Protein AF-A0A915TZI1-F1 (afdb_monomer)

InterPro domains:
  IPR015421 Pyridoxal phosphate-dependent transferase, major domain [G3DSA:3.40.640.10] (33-196)
  IPR015424 Pyridoxal phosphate-dependent transferase [SSF53383] (2-191)
  IPR039429 Serine hydroxymethyltransferase-like domain [PF00464] (4-191)
  IPR049943 Serine hydroxymethyltransferase-like [PTHR11680] (3-191)

Secondary structure (DSSP, 8-state):
---HHHH-HHHHHHHHHHHHHHHHS----TT--PPPHHHHHHHTSGGGG----EETTEESSS--HHHHHHHHHHHHHHHHHHT-SEEE---SSHHHHHHHHHHHH--TT-EEEEE-GGGT--GGGT-TTSHHHHHSEEEEE-B-TTT-SB-HHHHHHHHHHH--SEEEEE-SS--S---HHHHHHHHHHH-TT---EEEE--TT-TT-S-------S--PPPP--PPPS---EEE---SSS---EEE------PPPPP---

Nearest PDB structures (foldseek):
  1kkj-assembly1_A  TM=9.651E-01  e=9.480E-24  Geobacillus stearothermophilus
  2vmw-assembly1_A  TM=9.654E-01  e=1.567E-23  Geobacillus stearothermophilus
  2vgs-assembly1_A  TM=9.654E-01  e=1.668E-23  Geobacillus stearothermophilus
  2vi9-assembly1_A  TM=9.659E-01  e=1.892E-23  Geobacillus stearothermophilus
  2vmu-assembly1_A-2  TM=9.657E-01  e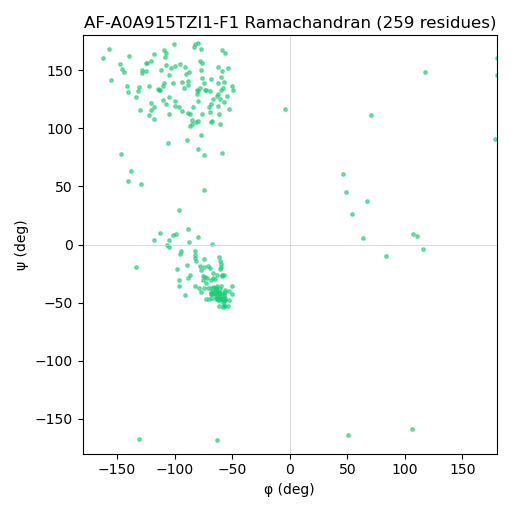=2.590E-23  Geobacillus stearothermophilus

Radius of gyration: 20.9 Å; Cα contacts (8 Å, |Δi|>4): 381; chains: 1; bounding box: 56×53×58 Å

Mean predicted aligned error: 10.75 Å

Foldseek 3Di:
DDDCCVVPVPVVVVVVVVVVVVVPDDDDQLLDDDFDPVLVDVVPDPCVVDDFPDAQVGTPDPPCPVVNVVQVVVFVVVCVVAVWPGEDAPQPAPLVLLVVVCVVAHFFAAEEEFADVVLFADCLQQPCPRPNVVRYHYDHFHADPPVSHGPLVRVLVCCLVPVGQEYEQEGQDRPDDTPVVSVVVSQVVSHQDHYWHWYWYRQQPQCAPHDDDDDDDDDDDDDGDGGFSKRKTWTDHPDDPDIIYIYTDDRDHDDPDPDDD

Organism: NCBI:txid2795293

pLDDT: mean 75.91, std 27.12, range [20.89, 98.56]

Solvent-accessible surface area (backbone atoms only — not comparable to full-atom values): 15448 Å² total; per-residue (Å²): 132,83,54,57,60,79,74,39,46,70,62,41,52,52,53,54,51,51,51,51,47,65,72,77,49,89,87,77,59,68,84,65,82,84,68,37,69,74,49,55,56,61,72,74,33,78,66,80,78,58,77,67,55,68,48,72,99,49,52,83,48,80,92,39,70,70,57,31,52,53,50,50,52,51,31,51,50,48,18,66,77,44,78,31,78,35,50,47,72,77,46,91,42,61,68,48,41,52,47,52,53,46,64,75,74,50,57,77,62,43,36,30,36,15,31,28,60,96,62,15,17,39,59,73,42,29,36,69,90,26,72,42,24,67,42,27,40,53,43,70,39,55,51,36,90,86,78,69,39,72,36,62,68,58,45,42,52,52,41,66,76,64,59,43,48,29,41,41,55,42,35,65,60,59,99,68,86,76,65,61,66,56,56,48,53,45,50,61,72,71,43,87,87,45,58,36,50,41,37,36,48,46,36,67,42,63,61,48,72,65,68,77,82,86,70,88,80,91,81,85,86,82,86,87,64,80,47,45,58,23,46,42,34,44,37,58,66,80,90,61,105,62,70,40,44,32,38,49,38,89,42,66,62,68,79,81,73,79,84,79,129

Sequence (261 aa):
MADLEHVDPDVYRFIQYELERQTNQLELIASENIVSQAVLEAQGSIFTNKYAEGYPNRRYYGGCDYADEVESIAVRRAKEIFDAEYANVQPHSGSQANMAVYFATLKPGDKVLGMDLAHGGHLTHGASVSFSGQLFNFISYGVDRETETINMEEVERIAFENRPKMIVAGASAYPRVIDFEGFRRIADQIGPSSWWIWRTSPAWSPQGSTLHRFPMPTLSPPPLTKPCAGRAADSSWPGRNMPRVWTARFFPVSRAVPWST

Structure (mmCIF, N/CA/C/O backbone):
data_AF-A0A915TZI1-F1
#
_entry.id   AF-A0A915TZI1-F1
#
loop_
_atom_site.group_PDB
_atom_site.id
_atom_site.type_symbol
_atom_site.label_atom_id
_atom_site.label_alt_id
_atom_site.label_comp_id
_atom_site.label_asym_id
_atom_site.label_entity_id
_atom_site.label_seq_id
_atom_site.pdbx_PDB_ins_code
_atom_site.Cartn_x
_atom_site.Cartn_y
_atom_site.Cartn_z
_atom_site.occupancy
_atom_site.B_iso_or_equiv
_atom_site.auth_seq_id
_atom_site.auth_comp_id
_atom_site.auth_asym_id
_atom_site.auth_atom_id
_atom_site.pdbx_PDB_model_num
ATOM 1 N N . MET A 1 1 ? 20.574 -3.080 -28.926 1.00 62.69 1 MET A N 1
ATOM 2 C CA . MET A 1 1 ? 20.554 -2.278 -27.685 1.00 62.69 1 MET A CA 1
ATOM 3 C C . MET A 1 1 ? 21.724 -2.745 -26.847 1.00 62.69 1 MET A C 1
ATOM 5 O O . MET A 1 1 ? 21.973 -3.943 -26.859 1.00 62.69 1 MET A O 1
ATOM 9 N N . ALA A 1 2 ? 22.464 -1.833 -26.219 1.00 78.75 2 ALA A N 1
ATOM 10 C CA . ALA A 1 2 ? 23.469 -2.221 -25.234 1.00 78.75 2 ALA A CA 1
ATOM 11 C C . ALA A 1 2 ? 22.749 -2.645 -23.943 1.00 78.75 2 ALA A C 1
ATOM 13 O O . ALA A 1 2 ? 21.735 -2.038 -23.591 1.00 78.75 2 ALA A O 1
ATOM 14 N N . ASP A 1 3 ? 23.214 -3.715 -23.308 1.00 92.88 3 ASP A N 1
ATOM 15 C CA . ASP A 1 3 ? 22.686 -4.176 -22.023 1.00 92.88 3 ASP A CA 1
ATOM 16 C C . ASP A 1 3 ? 23.253 -3.342 -20.858 1.00 92.88 3 ASP A C 1
ATOM 18 O O . ASP A 1 3 ? 24.115 -2.478 -21.043 1.00 92.88 3 ASP A O 1
ATOM 22 N N . LEU A 1 4 ? 22.736 -3.575 -19.649 1.00 95.88 4 LEU A N 1
ATOM 23 C CA . LEU A 1 4 ? 23.138 -2.812 -18.468 1.00 95.88 4 LEU A CA 1
ATOM 24 C C . LEU A 1 4 ? 24.619 -3.005 -18.119 1.00 95.88 4 LEU A C 1
ATOM 26 O O . LEU A 1 4 ? 25.253 -2.047 -17.700 1.00 95.88 4 LEU A O 1
ATOM 30 N N . GLU A 1 5 ? 25.176 -4.200 -18.319 1.00 97.06 5 GLU A N 1
ATOM 31 C CA . GLU A 1 5 ? 26.584 -4.492 -18.025 1.00 97.06 5 GLU A CA 1
ATOM 32 C C . GLU A 1 5 ? 27.532 -3.610 -18.847 1.00 97.06 5 GLU A C 1
ATOM 34 O O . GLU A 1 5 ? 28.529 -3.119 -18.324 1.00 97.06 5 GLU A O 1
ATOM 39 N N . HIS A 1 6 ? 27.196 -3.347 -20.112 1.00 97.31 6 HIS A N 1
ATOM 40 C CA . HIS A 1 6 ? 27.999 -2.477 -20.971 1.00 97.31 6 HIS A CA 1
ATOM 41 C C . HIS A 1 6 ? 27.706 -0.984 -20.764 1.00 97.31 6 HIS A C 1
ATOM 43 O O . HIS A 1 6 ? 28.614 -0.163 -20.898 1.00 97.31 6 HIS A O 1
ATOM 49 N N . VAL A 1 7 ? 26.447 -0.613 -20.496 1.00 98.00 7 VAL A N 1
ATOM 50 C CA . VAL A 1 7 ? 26.039 0.797 -20.337 1.00 98.00 7 VAL A CA 1
ATOM 51 C C . VAL A 1 7 ? 26.440 1.357 -18.971 1.00 98.00 7 VAL A C 1
ATOM 53 O O . VAL A 1 7 ? 26.877 2.504 -18.898 1.00 98.00 7 VAL A O 1
ATOM 56 N N . ASP A 1 8 ? 26.293 0.565 -17.909 1.00 98.00 8 ASP A N 1
ATOM 57 C CA . ASP A 1 8 ? 26.601 0.935 -16.525 1.00 98.00 8 ASP A CA 1
ATOM 58 C C . ASP A 1 8 ? 27.120 -0.292 -15.735 1.00 98.00 8 ASP A C 1
ATOM 60 O O . ASP A 1 8 ? 26.382 -0.925 -14.963 1.00 98.00 8 ASP A O 1
ATOM 64 N N . PRO A 1 9 ? 28.403 -0.663 -15.929 1.00 97.81 9 PRO A N 1
ATOM 65 C CA . PRO A 1 9 ? 29.002 -1.826 -15.272 1.00 97.81 9 PRO A CA 1
ATOM 66 C C . PRO A 1 9 ? 29.045 -1.699 -13.744 1.00 97.81 9 PRO A C 1
ATOM 68 O O . PRO A 1 9 ? 29.048 -2.713 -13.041 1.00 97.81 9 PRO A O 1
ATOM 71 N N . ASP A 1 10 ? 29.072 -0.475 -13.209 1.00 98.38 10 ASP A N 1
ATOM 72 C CA . ASP A 1 10 ? 29.100 -0.248 -11.766 1.00 98.38 10 ASP A CA 1
ATOM 73 C C . ASP A 1 10 ? 27.756 -0.614 -11.128 1.00 98.38 10 ASP A C 1
ATOM 75 O O . ASP A 1 10 ? 27.735 -1.357 -10.140 1.00 98.38 10 ASP A O 1
ATOM 79 N N . VAL A 1 11 ? 26.637 -0.168 -11.710 1.00 98.12 11 VAL A N 1
ATOM 80 C CA . VAL A 1 11 ? 25.296 -0.555 -11.244 1.00 98.12 11 VAL A CA 1
ATOM 81 C C . VAL A 1 11 ? 25.059 -2.049 -11.448 1.00 98.12 11 VAL A C 1
ATOM 83 O O . VAL A 1 11 ? 24.571 -2.717 -10.532 1.00 98.12 11 VAL A O 1
ATOM 86 N N . TYR A 1 12 ? 25.453 -2.604 -12.600 1.00 98.12 12 TYR A N 1
ATOM 87 C CA . TYR A 1 12 ? 25.333 -4.040 -12.857 1.00 98.12 12 TYR A CA 1
ATOM 88 C C . TYR A 1 12 ? 26.046 -4.880 -11.788 1.00 98.12 12 TYR A C 1
ATOM 90 O O . TYR A 1 12 ? 25.454 -5.811 -11.238 1.00 98.12 12 TYR A O 1
ATOM 98 N N . ARG A 1 13 ? 27.283 -4.513 -11.422 1.00 98.44 13 ARG A N 1
ATOM 99 C CA . ARG A 1 13 ? 28.057 -5.202 -10.379 1.00 98.44 13 ARG A CA 1
ATOM 100 C C . ARG A 1 13 ? 27.319 -5.236 -9.038 1.00 98.44 13 ARG A C 1
ATOM 102 O O . ARG A 1 13 ? 27.270 -6.284 -8.401 1.00 98.44 13 ARG A O 1
ATOM 109 N N . PHE A 1 14 ? 26.720 -4.124 -8.611 1.00 98.56 14 PHE A N 1
ATOM 110 C CA . PHE A 1 14 ? 25.985 -4.086 -7.342 1.00 98.56 14 PHE A CA 1
ATOM 111 C C . PHE A 1 14 ? 24.652 -4.843 -7.383 1.00 98.56 14 PHE A C 1
ATOM 113 O O . PHE A 1 14 ? 24.253 -5.395 -6.360 1.00 98.56 14 PHE A O 1
ATOM 120 N N . ILE A 1 15 ? 24.001 -4.950 -8.546 1.00 97.81 15 ILE A N 1
ATOM 121 C CA . ILE A 1 15 ? 22.835 -5.834 -8.716 1.00 97.81 15 ILE A CA 1
ATOM 122 C C . ILE A 1 15 ? 23.236 -7.299 -8.497 1.00 97.81 15 ILE A C 1
ATOM 124 O O . ILE A 1 15 ? 22.521 -8.026 -7.809 1.00 97.81 15 ILE A O 1
ATOM 128 N N . GLN A 1 16 ? 24.390 -7.727 -9.021 1.00 98.19 16 GLN A N 1
ATOM 129 C CA . GLN A 1 16 ? 24.892 -9.088 -8.790 1.00 98.19 16 GLN A CA 1
ATOM 130 C C . GLN A 1 16 ? 25.228 -9.335 -7.313 1.00 98.19 16 GLN A C 1
ATOM 132 O O . GLN A 1 16 ? 24.896 -10.391 -6.779 1.00 98.19 16 GLN A O 1
ATOM 137 N N . TYR A 1 17 ? 25.816 -8.352 -6.622 1.00 98.31 17 TYR A N 1
ATOM 138 C CA . TYR A 1 17 ? 26.076 -8.462 -5.182 1.00 98.31 17 TYR A CA 1
ATOM 139 C C . TYR A 1 17 ? 24.792 -8.552 -4.350 1.00 98.31 17 TYR A C 1
ATOM 141 O O . TYR A 1 17 ? 24.744 -9.321 -3.393 1.00 98.31 17 TYR A O 1
ATOM 149 N N . GLU A 1 18 ? 23.735 -7.818 -4.710 1.00 97.88 18 GLU A N 1
ATOM 150 C CA . GLU A 1 18 ? 22.445 -7.937 -4.020 1.00 97.88 18 GLU A CA 1
ATOM 151 C C . GLU A 1 18 ? 21.778 -9.294 -4.287 1.00 97.88 18 GLU A C 1
ATOM 153 O O . GLU A 1 18 ? 21.210 -9.887 -3.370 1.00 97.88 18 GLU A O 1
ATOM 158 N N . LEU A 1 19 ? 21.897 -9.835 -5.505 1.00 96.81 19 LEU A N 1
ATOM 159 C CA . LEU A 1 19 ? 21.442 -11.193 -5.814 1.00 96.81 19 LEU A CA 1
ATOM 160 C C . LEU A 1 19 ? 22.173 -12.237 -4.957 1.00 96.81 19 LEU A C 1
ATOM 162 O O . LEU A 1 19 ? 21.536 -13.117 -4.376 1.00 96.81 19 LEU A O 1
ATOM 166 N N . GLU A 1 20 ? 23.498 -12.132 -4.847 1.00 97.94 20 GLU A N 1
ATOM 167 C CA . GLU A 1 20 ? 24.300 -13.014 -3.997 1.00 97.94 20 GLU A CA 1
ATOM 168 C C . GLU A 1 20 ? 23.891 -12.886 -2.523 1.00 97.94 20 GLU A C 1
ATOM 170 O O . GLU A 1 20 ? 23.694 -13.899 -1.846 1.00 97.94 20 GLU A O 1
ATOM 175 N N . ARG A 1 21 ? 23.684 -11.653 -2.039 1.00 97.75 21 ARG A N 1
ATOM 176 C CA . ARG A 1 21 ? 23.208 -11.384 -0.678 1.00 97.75 21 ARG A CA 1
ATOM 177 C C . ARG A 1 21 ? 21.870 -12.073 -0.413 1.00 97.75 21 ARG A C 1
ATOM 179 O O . ARG A 1 21 ? 21.768 -12.822 0.555 1.00 97.75 21 ARG A O 1
ATOM 186 N N . GLN A 1 22 ? 20.867 -11.858 -1.266 1.00 95.75 22 GLN A N 1
ATOM 187 C CA . GLN A 1 22 ? 19.534 -12.453 -1.105 1.00 95.75 22 GLN A CA 1
ATOM 188 C C . GLN A 1 22 ? 19.550 -13.983 -1.220 1.00 95.75 22 GLN A C 1
ATOM 190 O O . GLN A 1 22 ? 18.737 -14.652 -0.590 1.00 95.75 22 GLN A O 1
ATOM 195 N N . THR A 1 23 ? 20.478 -14.544 -2.000 1.00 95.81 23 THR A N 1
ATOM 196 C CA . THR A 1 23 ? 20.618 -15.999 -2.175 1.00 95.81 23 THR A CA 1
ATOM 197 C C . THR A 1 23 ? 21.251 -16.667 -0.954 1.00 95.81 23 THR A C 1
ATOM 199 O O . THR A 1 23 ? 20.869 -17.777 -0.587 1.00 95.81 23 THR A O 1
ATOM 202 N N . ASN A 1 24 ? 22.216 -15.997 -0.319 1.00 96.69 24 ASN A N 1
ATOM 203 C CA . ASN A 1 24 ? 23.065 -16.595 0.712 1.00 96.69 24 ASN A CA 1
ATOM 204 C C . ASN A 1 24 ? 22.719 -16.161 2.145 1.00 96.69 24 ASN A C 1
ATOM 206 O O . ASN A 1 24 ? 23.351 -16.631 3.093 1.00 96.69 24 ASN A O 1
ATOM 210 N N . GLN A 1 25 ? 21.741 -15.272 2.330 1.00 94.81 25 GLN A N 1
ATOM 211 C CA . GLN A 1 25 ? 21.303 -14.806 3.646 1.00 94.81 25 GLN A CA 1
ATOM 212 C C . GLN A 1 25 ? 19.900 -15.295 3.995 1.00 94.81 25 GLN A C 1
ATOM 214 O O . GLN A 1 25 ? 19.034 -15.473 3.143 1.00 94.81 25 GLN A O 1
ATOM 219 N N . LEU A 1 26 ? 19.670 -15.478 5.295 1.00 94.62 26 LEU A N 1
ATOM 220 C CA . LEU A 1 26 ? 18.335 -15.714 5.821 1.00 94.62 26 LEU A CA 1
ATOM 221 C C . LEU A 1 26 ? 17.639 -14.367 6.043 1.00 94.62 26 LEU A C 1
ATOM 223 O O . LEU A 1 26 ? 17.970 -13.653 6.988 1.00 94.62 26 LEU A O 1
ATOM 227 N N . GLU A 1 27 ? 16.672 -14.044 5.186 1.00 91.50 27 GLU A N 1
ATOM 228 C CA . GLU A 1 27 ? 15.877 -12.819 5.301 1.00 91.50 27 GLU A CA 1
ATOM 229 C C . GLU A 1 27 ? 14.712 -13.017 6.284 1.00 91.50 27 GLU A C 1
ATOM 231 O O . GLU A 1 27 ? 13.855 -13.884 6.090 1.00 91.50 27 GLU A O 1
ATOM 236 N N . LEU A 1 28 ? 14.702 -12.232 7.365 1.00 92.94 28 LEU A N 1
ATOM 237 C CA . LEU A 1 28 ? 13.728 -12.329 8.464 1.00 92.94 28 LEU A CA 1
ATOM 238 C C . LEU A 1 28 ? 12.881 -11.060 8.624 1.00 92.94 28 LEU A C 1
ATOM 240 O O . LEU A 1 28 ? 12.052 -10.978 9.536 1.00 92.94 28 LEU A O 1
ATOM 244 N N . ILE A 1 29 ? 13.050 -10.068 7.747 1.00 84.62 29 ILE A N 1
ATOM 245 C CA . ILE A 1 29 ? 12.208 -8.875 7.739 1.00 84.62 29 ILE A CA 1
ATOM 246 C C . ILE A 1 29 ? 10.793 -9.260 7.284 1.00 84.62 29 ILE A C 1
ATOM 248 O O . ILE A 1 29 ? 10.548 -9.594 6.128 1.00 84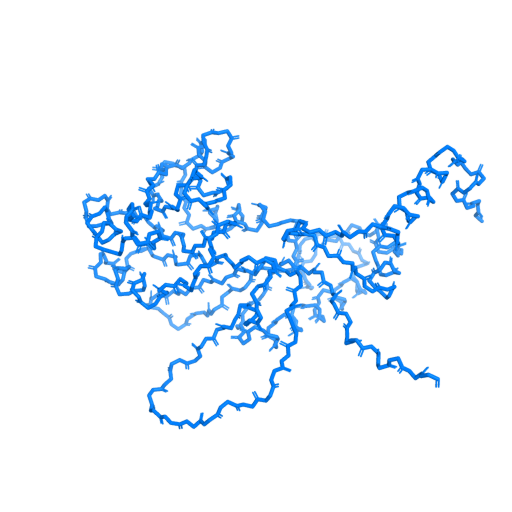.62 29 ILE A O 1
ATOM 252 N N . ALA A 1 30 ? 9.814 -9.142 8.186 1.00 81.06 30 ALA A N 1
ATOM 253 C CA . ALA A 1 30 ? 8.430 -9.574 7.948 1.00 81.06 30 ALA A CA 1
ATOM 254 C C . ALA A 1 30 ? 7.726 -8.890 6.754 1.00 81.06 30 ALA A C 1
ATOM 256 O O . ALA A 1 30 ? 6.705 -9.383 6.269 1.00 81.06 30 ALA A O 1
ATOM 257 N N . SER A 1 31 ? 8.224 -7.737 6.297 1.00 80.38 31 SER A N 1
ATOM 258 C CA . SER A 1 31 ? 7.677 -7.012 5.145 1.00 80.38 31 SER A CA 1
ATOM 259 C C . SER A 1 31 ? 8.360 -7.309 3.809 1.00 80.38 31 SER A C 1
ATOM 261 O O . SER A 1 31 ? 7.889 -6.796 2.788 1.00 80.38 31 SER A O 1
ATOM 263 N N . GLU A 1 32 ? 9.441 -8.088 3.806 1.00 82.94 32 GLU A N 1
ATOM 264 C CA . GLU A 1 32 ? 10.176 -8.468 2.600 1.00 82.94 32 GLU A CA 1
ATOM 265 C C . GLU A 1 32 ? 9.729 -9.829 2.063 1.00 82.94 32 GLU A C 1
ATOM 267 O O . GLU A 1 32 ? 9.139 -10.648 2.770 1.00 82.94 32 GLU A O 1
ATOM 272 N N . ASN A 1 33 ? 9.935 -10.033 0.760 1.00 86.00 33 ASN A N 1
ATOM 273 C CA . ASN A 1 33 ? 9.666 -11.296 0.083 1.00 86.00 33 ASN A CA 1
ATOM 274 C C . ASN A 1 33 ? 10.409 -11.355 -1.263 1.00 86.00 33 ASN A C 1
ATOM 276 O O . ASN A 1 33 ? 10.738 -10.316 -1.835 1.00 86.00 33 ASN A O 1
ATOM 280 N N . ILE A 1 34 ? 10.597 -12.561 -1.797 1.00 88.69 34 ILE A N 1
ATOM 281 C CA . ILE A 1 34 ? 11.212 -12.807 -3.103 1.00 88.69 34 ILE A CA 1
ATOM 282 C C . ILE A 1 34 ? 10.110 -13.052 -4.139 1.00 88.69 34 ILE A C 1
ATOM 284 O O . ILE A 1 34 ? 9.308 -13.982 -4.023 1.00 88.69 34 ILE A O 1
ATOM 288 N N . VAL A 1 35 ? 10.046 -12.196 -5.158 1.00 86.12 35 VAL A N 1
ATOM 289 C CA . VAL A 1 35 ? 9.079 -12.335 -6.258 1.00 86.12 35 VAL A CA 1
ATOM 290 C C . VAL A 1 35 ? 9.524 -13.399 -7.261 1.00 86.12 35 VAL A C 1
ATOM 292 O O . VAL A 1 35 ? 10.704 -13.718 -7.370 1.00 86.12 35 VAL A O 1
ATOM 295 N N . SER A 1 36 ? 8.585 -13.952 -8.033 1.00 90.12 36 SER A N 1
ATOM 296 C CA . SER A 1 36 ? 8.945 -14.900 -9.096 1.00 90.12 36 SER A CA 1
ATOM 297 C C . SER A 1 36 ? 9.536 -14.203 -10.320 1.00 90.12 36 SER A C 1
ATOM 299 O O . SER A 1 36 ? 9.158 -13.072 -10.621 1.00 90.12 36 SER A O 1
ATOM 301 N N . GLN A 1 37 ? 10.331 -14.928 -11.108 1.00 92.38 37 GLN A N 1
ATOM 302 C CA . GLN A 1 37 ? 10.921 -14.436 -12.358 1.00 92.38 37 GLN A CA 1
ATOM 303 C C . GLN A 1 37 ? 9.901 -13.776 -13.304 1.00 92.38 37 GLN A C 1
ATOM 305 O O . GLN A 1 37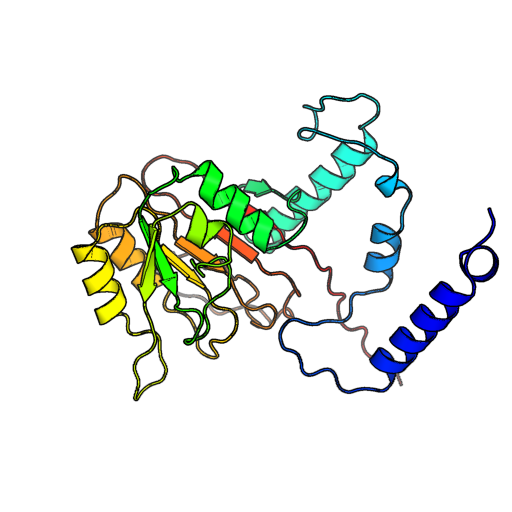 ? 10.141 -12.681 -13.798 1.00 92.38 37 GLN A O 1
ATOM 310 N N . ALA A 1 38 ? 8.713 -14.370 -13.467 1.00 94.31 38 ALA A N 1
ATOM 311 C CA . ALA A 1 38 ? 7.647 -13.813 -14.308 1.00 94.31 38 ALA A CA 1
ATOM 312 C C . ALA A 1 38 ? 7.185 -12.401 -13.877 1.00 94.31 38 ALA A C 1
ATOM 314 O O . ALA A 1 38 ? 6.695 -11.626 -14.695 1.00 94.31 38 ALA A O 1
ATOM 315 N N . VAL A 1 39 ? 7.334 -12.046 -12.594 1.00 90.81 39 VAL A N 1
ATOM 316 C CA . VAL A 1 39 ? 7.054 -10.687 -12.096 1.00 90.81 39 VAL A CA 1
ATOM 317 C C . VAL A 1 39 ? 8.123 -9.722 -12.560 1.00 90.81 39 VAL A C 1
ATOM 319 O O . VAL A 1 39 ? 7.798 -8.639 -13.036 1.00 90.81 39 VAL A O 1
ATOM 322 N N . LEU A 1 40 ? 9.389 -10.116 -12.410 1.00 88.88 40 LEU A N 1
ATOM 323 C CA . LEU A 1 40 ? 10.533 -9.302 -12.805 1.00 88.88 40 LEU A CA 1
ATOM 324 C C . LEU A 1 40 ? 10.497 -9.025 -14.312 1.00 88.88 40 LEU A C 1
ATOM 326 O O . LEU A 1 40 ? 10.687 -7.884 -14.726 1.00 88.88 40 LEU A O 1
ATOM 330 N N . GLU A 1 41 ? 10.145 -10.034 -15.115 1.00 94.06 41 GLU A N 1
ATOM 331 C CA . GLU A 1 41 ? 9.943 -9.896 -16.562 1.00 94.06 41 GLU A CA 1
ATOM 332 C C . GLU A 1 41 ? 8.864 -8.860 -16.907 1.00 94.06 41 GLU A C 1
ATOM 334 O O . GLU A 1 41 ? 9.077 -8.004 -17.765 1.00 94.06 41 GLU A O 1
ATOM 339 N N . ALA A 1 42 ? 7.716 -8.893 -16.222 1.00 93.69 42 ALA A N 1
ATOM 340 C CA . ALA A 1 42 ? 6.646 -7.924 -16.449 1.00 93.69 42 ALA A CA 1
ATOM 341 C C . ALA A 1 42 ? 7.042 -6.502 -16.004 1.00 93.69 42 ALA A C 1
ATOM 343 O O . ALA A 1 42 ? 6.766 -5.535 -16.719 1.00 93.69 42 ALA A O 1
ATOM 344 N N . GLN A 1 43 ? 7.710 -6.374 -14.852 1.00 92.81 43 GLN A N 1
ATOM 345 C CA . GLN A 1 43 ? 8.128 -5.095 -14.269 1.00 92.81 43 GLN A CA 1
ATOM 346 C C . GLN A 1 43 ? 9.151 -4.356 -15.146 1.00 92.81 43 GLN A C 1
ATOM 348 O O . GLN A 1 43 ? 9.089 -3.134 -15.256 1.00 92.81 43 GLN A O 1
ATOM 353 N N . GLY A 1 44 ? 10.072 -5.087 -15.782 1.00 92.69 44 GLY A N 1
ATOM 354 C CA . GLY A 1 44 ? 11.090 -4.543 -16.691 1.00 92.69 44 GLY A CA 1
ATOM 355 C C . GLY A 1 44 ? 10.653 -4.438 -18.157 1.00 92.69 44 GLY A C 1
ATOM 356 O O . GLY A 1 44 ? 11.498 -4.281 -19.036 1.00 92.69 44 GLY A O 1
ATOM 357 N N . SER A 1 45 ? 9.357 -4.578 -18.448 1.00 95.56 45 SER A N 1
ATOM 358 C CA . SER A 1 45 ? 8.850 -4.648 -19.821 1.00 95.56 45 SER A CA 1
ATOM 359 C C . SER A 1 45 ? 8.666 -3.278 -20.490 1.00 95.56 45 SER A C 1
ATOM 361 O O . SER A 1 45 ? 8.732 -2.216 -19.868 1.00 95.56 45 SER A O 1
ATOM 363 N N . ILE A 1 46 ? 8.352 -3.305 -21.792 1.00 96.31 46 ILE A N 1
ATOM 364 C CA . ILE A 1 46 ? 8.139 -2.112 -22.628 1.00 96.31 46 ILE A CA 1
ATOM 365 C C . ILE A 1 46 ? 6.995 -1.206 -22.141 1.00 96.31 46 ILE A C 1
ATOM 367 O O . ILE A 1 46 ? 6.932 -0.040 -22.529 1.00 96.31 46 ILE A O 1
ATOM 371 N N . PHE A 1 47 ? 6.107 -1.702 -21.270 1.00 96.00 47 PHE A N 1
ATOM 372 C CA . PHE A 1 47 ? 5.032 -0.895 -20.691 1.00 96.00 47 PHE A CA 1
ATOM 373 C C . PHE A 1 47 ? 5.550 0.295 -19.873 1.00 96.00 47 PHE A C 1
ATOM 375 O O . PHE A 1 47 ? 4.834 1.285 -19.765 1.00 96.00 47 PHE A O 1
ATOM 382 N N . THR A 1 48 ? 6.805 0.267 -19.403 1.00 96.19 48 THR A N 1
ATOM 383 C CA . THR A 1 48 ? 7.457 1.427 -18.764 1.00 96.19 48 THR A CA 1
ATOM 384 C C . THR A 1 48 ? 7.495 2.673 -19.665 1.00 96.19 48 THR A C 1
ATOM 386 O O . THR A 1 48 ? 7.463 3.803 -19.187 1.00 96.19 48 THR A O 1
ATOM 389 N N . ASN A 1 49 ? 7.475 2.487 -20.990 1.00 96.38 49 ASN A N 1
ATOM 390 C CA . ASN A 1 49 ? 7.477 3.585 -21.957 1.00 96.38 49 ASN A CA 1
ATOM 391 C C . ASN A 1 49 ? 6.080 4.184 -22.185 1.00 96.38 49 ASN A C 1
ATOM 393 O O . ASN A 1 49 ? 5.949 5.183 -22.898 1.00 96.38 49 ASN A O 1
ATOM 397 N N . LYS A 1 50 ? 5.016 3.558 -21.661 1.00 96.81 50 LYS A N 1
ATOM 398 C CA . LYS A 1 50 ? 3.638 3.944 -21.961 1.00 96.81 50 LYS A CA 1
ATOM 399 C C . LYS A 1 50 ? 3.069 4.866 -20.886 1.00 96.81 50 LYS A C 1
ATOM 401 O O . LYS A 1 50 ? 2.854 4.469 -19.749 1.00 96.81 50 LYS A O 1
ATOM 406 N N . TYR A 1 51 ? 2.707 6.077 -21.302 1.00 96.94 51 TYR A N 1
ATOM 407 C CA . TYR A 1 51 ? 1.928 7.008 -20.490 1.00 96.94 51 TYR A CA 1
ATOM 408 C C . TYR A 1 51 ? 0.423 6.768 -20.703 1.00 96.94 51 TYR A C 1
ATOM 410 O O . TYR A 1 51 ? -0.077 6.973 -21.811 1.00 96.94 51 TYR A O 1
ATOM 418 N N . ALA A 1 52 ? -0.285 6.291 -19.675 1.00 96.81 52 ALA A N 1
ATOM 419 C CA . ALA A 1 52 ? -1.687 5.853 -19.759 1.00 96.81 52 ALA A CA 1
ATOM 420 C C . ALA A 1 52 ? -2.572 6.488 -18.668 1.00 96.81 52 ALA A C 1
ATOM 422 O O . ALA A 1 52 ? -3.276 5.800 -17.931 1.00 96.81 52 ALA A O 1
ATOM 423 N N . GLU A 1 53 ? -2.538 7.817 -18.554 1.00 97.06 53 GLU A N 1
ATOM 424 C CA . GLU A 1 53 ? -3.350 8.546 -17.574 1.00 97.06 53 GLU A CA 1
ATOM 425 C C . GLU A 1 53 ? -4.857 8.365 -17.822 1.00 97.06 53 GLU A C 1
ATOM 427 O O . GLU A 1 53 ? -5.330 8.417 -18.964 1.00 97.06 53 GLU A O 1
ATOM 432 N N . GLY A 1 54 ? -5.612 8.184 -16.738 1.00 95.94 54 GLY A N 1
ATOM 433 C CA . GLY A 1 54 ? -7.042 7.886 -16.749 1.00 95.94 54 GLY A CA 1
ATOM 434 C C . GLY A 1 54 ? -7.323 6.427 -16.395 1.00 95.94 54 GLY A C 1
ATOM 435 O O . GLY A 1 54 ? -6.503 5.759 -15.771 1.00 95.94 54 GLY A O 1
ATOM 436 N N . TYR A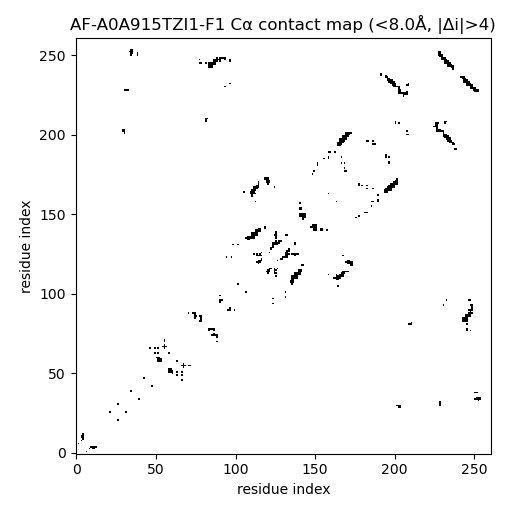 1 55 ? -8.491 5.935 -16.795 1.00 95.56 55 TYR A N 1
ATOM 437 C CA . TYR A 1 55 ? -8.910 4.544 -16.589 1.00 95.56 55 TYR A CA 1
ATOM 438 C C . TYR A 1 55 ? -9.122 3.852 -17.941 1.00 95.56 55 TYR A C 1
ATOM 440 O O . TYR A 1 55 ? -9.263 4.553 -18.949 1.00 95.56 55 TYR A O 1
ATOM 448 N N . PRO A 1 56 ? -9.188 2.507 -17.993 1.00 95.69 56 PRO A N 1
ATOM 449 C CA . PRO A 1 56 ? -9.489 1.791 -19.228 1.00 95.69 56 PRO A CA 1
ATOM 450 C C . PRO A 1 56 ? -10.722 2.360 -19.945 1.00 95.69 56 PRO A C 1
ATOM 452 O O . PRO A 1 56 ? -11.752 2.618 -19.316 1.00 95.69 56 PRO A O 1
ATOM 455 N N . ASN A 1 57 ? -10.615 2.578 -21.258 1.00 94.19 57 ASN A N 1
ATOM 456 C CA . ASN A 1 57 ? -11.610 3.229 -22.125 1.00 94.19 57 ASN A CA 1
ATOM 457 C C . ASN A 1 57 ? -11.908 4.712 -21.813 1.00 94.19 57 ASN A C 1
ATOM 459 O O . ASN A 1 57 ? -12.813 5.306 -22.401 1.00 94.19 57 ASN A O 1
ATOM 463 N N . ARG A 1 58 ? -11.174 5.328 -20.881 1.00 96.44 58 ARG A N 1
ATOM 464 C CA . ARG A 1 58 ? -11.294 6.739 -20.475 1.00 96.44 58 ARG A CA 1
ATOM 465 C C . ARG A 1 58 ? -9.910 7.337 -20.227 1.00 96.44 58 ARG A C 1
ATOM 467 O O . ARG A 1 58 ? -9.620 7.840 -19.140 1.00 96.44 58 ARG A O 1
ATOM 474 N N . ARG A 1 59 ? -9.048 7.226 -21.235 1.00 96.94 59 ARG A N 1
ATOM 475 C CA . ARG A 1 59 ? -7.673 7.729 -21.198 1.00 96.94 59 ARG A CA 1
ATOM 476 C C . ARG A 1 59 ? -7.597 9.164 -21.695 1.00 96.94 59 ARG A C 1
ATOM 478 O O . ARG A 1 59 ? -8.318 9.545 -22.615 1.00 96.94 59 ARG A O 1
ATOM 485 N N . TYR A 1 60 ? -6.677 9.931 -21.122 1.00 96.38 60 TYR A N 1
ATOM 486 C CA . TYR A 1 60 ? -6.350 11.277 -21.601 1.00 96.38 60 TYR A CA 1
ATOM 487 C C . TYR A 1 60 ? -5.450 11.257 -22.848 1.00 96.38 60 TYR A C 1
ATOM 489 O O . TYR A 1 60 ? -5.388 12.241 -23.581 1.00 96.38 60 TYR A O 1
ATOM 497 N N . TYR A 1 61 ? -4.784 10.127 -23.112 1.00 95.75 61 TYR A N 1
ATOM 498 C CA . TYR A 1 61 ? -3.840 9.944 -24.216 1.00 95.75 61 TYR A CA 1
ATOM 499 C C . TYR A 1 61 ? -4.225 8.753 -25.101 1.00 95.75 61 TYR A C 1
ATOM 501 O O . TYR A 1 61 ? -4.776 7.757 -24.628 1.00 95.75 61 TYR A O 1
ATOM 509 N N . GLY A 1 62 ? -3.890 8.837 -26.392 1.00 96.12 62 GLY A N 1
ATOM 510 C CA . GLY A 1 62 ? -4.141 7.773 -27.370 1.00 96.12 62 GLY A CA 1
ATOM 511 C C . GLY A 1 62 ? -3.159 6.594 -27.298 1.00 96.12 62 GLY A C 1
ATOM 512 O O . GLY A 1 62 ? -2.109 6.663 -26.650 1.00 96.12 62 GLY A O 1
ATOM 513 N N . GLY A 1 63 ? -3.494 5.505 -28.002 1.00 96.69 63 GLY A N 1
ATOM 514 C CA . GLY A 1 63 ? -2.658 4.303 -28.140 1.00 96.69 63 GLY A CA 1
ATOM 515 C C . GLY A 1 63 ? -2.475 3.530 -26.834 1.00 96.69 63 GLY A C 1
ATOM 516 O O . GLY A 1 63 ? -1.360 3.104 -26.526 1.00 96.69 63 GLY A O 1
ATOM 517 N N . CYS A 1 64 ? -3.524 3.462 -26.016 1.00 97.69 64 CYS A N 1
ATOM 518 C CA . CYS A 1 64 ? -3.528 2.781 -24.719 1.00 97.69 64 CYS A CA 1
ATOM 519 C C . CYS A 1 64 ? -4.197 1.403 -24.780 1.00 97.69 64 CYS A C 1
ATOM 521 O O . CYS A 1 64 ? -4.358 0.780 -23.740 1.00 97.69 64 CYS A O 1
ATOM 523 N N . ASP A 1 65 ? -4.540 0.909 -25.971 1.00 97.31 65 ASP A N 1
ATOM 524 C CA . ASP A 1 65 ? -5.373 -0.284 -26.168 1.00 97.31 65 ASP A CA 1
ATOM 525 C C . ASP A 1 65 ? -4.830 -1.497 -25.392 1.00 97.31 65 ASP A C 1
ATOM 527 O O . ASP A 1 65 ? -5.536 -2.121 -24.607 1.00 97.31 65 ASP A O 1
ATOM 531 N N . TYR A 1 66 ? -3.527 -1.770 -25.501 1.00 97.50 66 TYR A N 1
ATOM 532 C CA . TYR A 1 66 ? -2.898 -2.881 -24.778 1.00 97.50 66 TYR A CA 1
ATOM 533 C C . TYR A 1 66 ? -2.678 -2.609 -23.282 1.00 97.50 66 TYR A C 1
ATOM 535 O O . TYR A 1 66 ? -2.644 -3.549 -22.490 1.00 97.50 66 TYR A O 1
ATOM 543 N N . ALA A 1 67 ? -2.527 -1.344 -22.878 1.00 97.25 67 ALA A N 1
ATOM 544 C CA . ALA A 1 67 ? -2.434 -0.986 -21.462 1.00 97.25 67 ALA A CA 1
ATOM 545 C C . ALA A 1 67 ? -3.793 -1.168 -20.766 1.00 97.25 67 ALA A C 1
ATOM 547 O O . ALA A 1 67 ? -3.847 -1.653 -19.637 1.00 97.25 67 ALA A O 1
ATOM 548 N N . ASP A 1 68 ? -4.884 -0.846 -21.463 1.00 97.94 68 ASP A N 1
ATOM 549 C CA . ASP A 1 68 ? -6.255 -1.053 -21.002 1.00 97.94 68 ASP A CA 1
ATOM 550 C C . ASP A 1 68 ? -6.543 -2.537 -20.766 1.00 97.94 68 ASP A C 1
ATOM 552 O O . ASP A 1 68 ? -7.095 -2.886 -19.721 1.00 97.94 68 ASP A O 1
ATOM 556 N N . GLU A 1 69 ? -6.115 -3.415 -21.676 1.00 98.12 69 GLU A N 1
ATOM 557 C CA . GLU A 1 69 ? -6.263 -4.868 -21.516 1.00 98.12 69 GLU A CA 1
ATOM 558 C C . GLU A 1 69 ? -5.501 -5.400 -20.294 1.00 98.12 69 GLU A C 1
ATOM 560 O O . GLU A 1 69 ? -6.062 -6.127 -19.468 1.00 98.12 69 GLU A O 1
ATOM 565 N N . VAL A 1 70 ? -4.235 -5.002 -20.119 1.00 96.94 70 VAL A N 1
ATOM 566 C CA . VAL A 1 70 ? -3.421 -5.436 -18.969 1.00 96.94 70 VAL A CA 1
ATOM 567 C C . VAL A 1 70 ? -4.010 -4.932 -17.649 1.00 96.94 70 VAL A C 1
ATOM 569 O O . VAL A 1 70 ? -4.143 -5.712 -16.701 1.00 96.94 70 VAL A O 1
ATOM 572 N N . GLU A 1 71 ? -4.423 -3.663 -17.583 1.00 97.19 71 GLU A N 1
ATOM 573 C CA . GLU A 1 71 ? -5.064 -3.097 -16.393 1.00 97.19 71 GLU A CA 1
ATOM 574 C C . GLU A 1 71 ? -6.405 -3.786 -16.092 1.00 97.19 71 GLU A C 1
ATOM 576 O O . GLU A 1 71 ? -6.668 -4.151 -14.944 1.00 97.19 71 GLU A O 1
ATOM 581 N N . SER A 1 72 ? -7.220 -4.067 -17.112 1.00 97.31 72 SER A N 1
ATOM 582 C CA . SER A 1 72 ? -8.497 -4.775 -16.951 1.00 97.31 72 SER A CA 1
ATOM 583 C C . SER A 1 72 ? -8.303 -6.197 -16.422 1.00 97.31 72 SER A C 1
ATOM 585 O O . SER A 1 72 ? -9.041 -6.640 -15.535 1.00 97.31 72 SER A O 1
ATOM 587 N N . ILE A 1 73 ? -7.278 -6.913 -16.902 1.00 97.62 73 ILE A N 1
ATOM 588 C CA . ILE A 1 73 ? -6.909 -8.235 -16.380 1.00 97.62 73 ILE A CA 1
ATOM 589 C C . ILE A 1 73 ? -6.495 -8.138 -14.908 1.00 97.62 73 ILE A C 1
ATOM 591 O O . ILE A 1 73 ? -6.928 -8.969 -14.103 1.00 97.62 73 ILE A O 1
ATOM 595 N N . ALA A 1 74 ? -5.683 -7.143 -14.542 1.00 94.88 74 ALA A N 1
ATOM 596 C CA . ALA A 1 74 ? -5.237 -6.939 -13.166 1.00 94.88 74 ALA A CA 1
ATOM 597 C C . ALA A 1 74 ? -6.411 -6.625 -12.224 1.00 94.88 74 ALA A C 1
ATOM 599 O O . ALA A 1 74 ? -6.533 -7.255 -11.173 1.00 94.88 74 ALA A O 1
ATOM 600 N N . VAL A 1 75 ? -7.321 -5.729 -12.625 1.00 92.00 75 VAL A N 1
ATOM 601 C CA . VAL A 1 75 ? -8.546 -5.396 -11.875 1.00 92.00 75 VAL A CA 1
ATOM 602 C C . VAL A 1 75 ? -9.429 -6.627 -11.694 1.00 92.00 75 VAL A C 1
ATOM 604 O O . VAL A 1 75 ? -9.880 -6.909 -10.584 1.00 92.00 75 VAL A O 1
ATOM 607 N N . ARG A 1 76 ? -9.666 -7.397 -12.761 1.00 96.12 76 ARG A N 1
ATOM 608 C CA . ARG A 1 76 ? -10.483 -8.614 -12.686 1.00 96.12 76 ARG A CA 1
ATOM 609 C C . ARG A 1 76 ? -9.876 -9.636 -11.723 1.00 96.12 76 ARG A C 1
ATOM 611 O O . ARG A 1 76 ? -10.581 -10.138 -10.854 1.00 96.12 76 ARG A O 1
ATOM 618 N N . ARG A 1 77 ? -8.572 -9.905 -11.834 1.00 93.81 77 ARG A N 1
ATOM 619 C CA . ARG A 1 77 ? -7.866 -10.838 -10.941 1.00 93.81 77 ARG A CA 1
ATOM 620 C C . ARG A 1 77 ? -7.850 -10.352 -9.493 1.00 93.81 77 ARG A C 1
ATOM 622 O O . ARG A 1 77 ? -8.022 -11.166 -8.595 1.00 93.81 77 ARG A O 1
ATOM 629 N N . ALA A 1 78 ? -7.691 -9.048 -9.255 1.00 85.00 78 ALA A N 1
ATOM 630 C CA . ALA A 1 78 ? -7.824 -8.465 -7.920 1.00 85.00 78 ALA A CA 1
ATOM 631 C C . ALA A 1 78 ? -9.199 -8.782 -7.319 1.00 85.00 78 ALA A C 1
ATOM 633 O O . ALA A 1 78 ? -9.298 -9.337 -6.230 1.00 85.00 78 ALA A O 1
ATOM 634 N N . LYS A 1 79 ? -10.264 -8.475 -8.064 1.00 85.94 79 LYS A N 1
ATOM 635 C CA . LYS A 1 79 ? -11.640 -8.734 -7.634 1.00 85.94 79 LYS A CA 1
ATOM 636 C C . LYS A 1 79 ? -11.883 -10.208 -7.310 1.00 85.94 79 LYS A C 1
ATOM 638 O O . LYS A 1 79 ? -12.500 -10.500 -6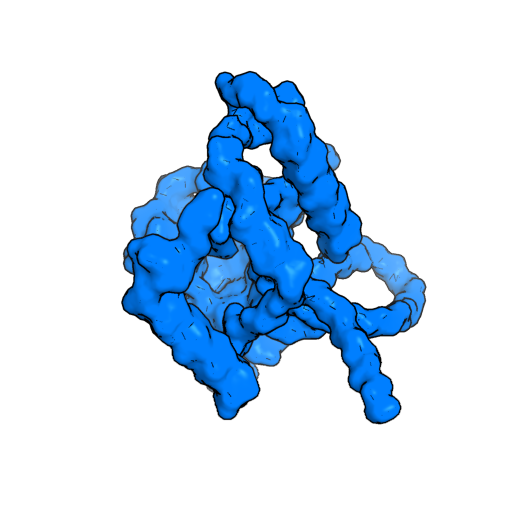.293 1.00 85.94 79 LYS A O 1
ATOM 643 N N . GLU A 1 80 ? -11.365 -11.116 -8.138 1.00 88.56 80 GLU A N 1
ATOM 644 C CA . GLU A 1 80 ? -11.459 -12.567 -7.929 1.00 88.56 80 GLU A CA 1
ATOM 645 C C . GLU A 1 80 ? -10.722 -13.030 -6.663 1.00 88.56 80 GLU A C 1
ATOM 647 O O . GLU A 1 80 ? -11.289 -13.776 -5.871 1.00 88.56 80 GLU A O 1
ATOM 652 N N . ILE A 1 81 ? -9.479 -12.579 -6.451 1.00 86.81 81 ILE A N 1
ATOM 653 C CA . ILE A 1 81 ? -8.659 -12.985 -5.295 1.00 86.81 81 ILE A CA 1
ATOM 654 C C . ILE A 1 81 ? -9.276 -12.502 -3.978 1.00 86.81 81 ILE A C 1
ATOM 656 O O . ILE A 1 81 ? -9.212 -13.211 -2.975 1.00 86.81 81 ILE A O 1
ATOM 660 N N . PHE A 1 82 ? -9.859 -11.302 -3.976 1.00 78.31 82 PHE A N 1
ATOM 661 C CA . PHE A 1 82 ? -10.313 -10.641 -2.753 1.00 78.31 82 PHE A CA 1
ATOM 662 C C . PHE A 1 82 ? -11.830 -10.665 -2.544 1.00 78.31 82 PHE A C 1
ATOM 664 O O . PHE A 1 82 ? -12.290 -10.071 -1.577 1.00 78.31 82 PHE A O 1
ATOM 671 N N . ASP A 1 83 ? -12.616 -11.328 -3.402 1.00 83.06 83 ASP A N 1
ATOM 672 C CA . ASP A 1 83 ? -14.094 -11.251 -3.374 1.00 83.06 83 ASP A CA 1
ATOM 673 C C . ASP A 1 83 ? -14.578 -9.785 -3.303 1.00 83.06 83 ASP A C 1
ATOM 675 O O . ASP A 1 83 ? -15.422 -9.401 -2.485 1.00 83.06 83 ASP A O 1
ATOM 679 N N . ALA A 1 84 ? -13.968 -8.936 -4.135 1.00 82.00 84 ALA A N 1
ATOM 680 C CA . ALA A 1 84 ? -14.239 -7.506 -4.181 1.00 82.00 84 ALA A CA 1
ATOM 681 C C . ALA A 1 84 ? -15.080 -7.148 -5.408 1.00 82.00 84 ALA A C 1
ATOM 683 O O . ALA A 1 84 ? -14.932 -7.711 -6.495 1.00 82.00 84 ALA A O 1
ATOM 684 N N . GLU A 1 85 ? -15.955 -6.161 -5.261 1.00 84.38 85 GLU A N 1
ATOM 685 C CA . GLU A 1 85 ? -16.806 -5.721 -6.365 1.00 84.38 85 GLU A CA 1
ATOM 686 C C . GLU A 1 85 ? -16.119 -4.641 -7.214 1.00 84.38 85 GLU A C 1
ATOM 688 O O . GLU A 1 85 ? -16.308 -4.603 -8.433 1.00 84.38 85 GLU A O 1
ATOM 693 N N . TYR A 1 86 ? -15.236 -3.842 -6.615 1.00 84.06 86 TYR A N 1
ATOM 694 C CA . TYR A 1 86 ? -14.359 -2.908 -7.315 1.00 84.06 86 TYR A CA 1
ATOM 695 C C . TYR A 1 86 ? -12.902 -3.088 -6.896 1.00 84.06 86 TYR A C 1
ATOM 697 O O . TYR A 1 86 ? -12.619 -3.461 -5.761 1.00 84.06 86 TYR A O 1
ATOM 705 N N . ALA A 1 87 ? -11.979 -2.788 -7.812 1.00 86.62 87 ALA A N 1
ATOM 706 C CA . ALA A 1 87 ? -10.554 -2.737 -7.517 1.00 86.62 87 ALA A CA 1
ATOM 707 C C . ALA A 1 87 ? -9.879 -1.576 -8.258 1.00 86.62 87 ALA A C 1
ATOM 709 O O . ALA A 1 87 ? -10.125 -1.385 -9.449 1.00 86.62 87 ALA A O 1
ATOM 710 N N . ASN A 1 88 ? -9.011 -0.838 -7.567 1.00 87.75 88 ASN A N 1
ATOM 711 C CA . ASN A 1 88 ? -8.072 0.104 -8.166 1.00 87.75 88 ASN A CA 1
ATOM 712 C C . ASN A 1 88 ? -6.643 -0.442 -8.025 1.00 87.75 88 ASN A C 1
ATOM 714 O O . ASN A 1 88 ? -6.187 -0.754 -6.922 1.00 87.75 88 ASN A O 1
ATOM 718 N N . VAL A 1 89 ? -5.953 -0.572 -9.159 1.00 92.50 89 VAL A N 1
ATOM 719 C CA . VAL A 1 89 ? -4.620 -1.185 -9.273 1.00 92.50 89 VAL A CA 1
ATOM 720 C C . VAL A 1 89 ? -3.526 -0.178 -9.649 1.00 92.50 89 VAL A C 1
ATOM 722 O O . VAL A 1 89 ? -2.411 -0.579 -9.959 1.00 92.50 89 VAL A O 1
ATOM 725 N N . GLN A 1 90 ? -3.843 1.120 -9.636 1.00 92.50 90 GLN A N 1
ATOM 726 C CA . GLN A 1 90 ? -2.940 2.197 -10.048 1.00 92.50 90 GLN A CA 1
ATOM 727 C C . GLN A 1 90 ? -2.000 2.745 -8.954 1.00 92.50 90 GLN A C 1
ATOM 729 O O . GLN A 1 90 ? -0.945 3.263 -9.321 1.00 92.50 90 GLN A O 1
ATOM 734 N N . PRO A 1 91 ? -2.300 2.681 -7.635 1.00 86.81 91 PRO A N 1
ATOM 735 C CA . PRO A 1 91 ? -1.381 3.224 -6.633 1.00 86.81 91 PRO A CA 1
ATOM 736 C C . PRO A 1 91 ? -0.004 2.559 -6.663 1.00 86.81 91 PRO A C 1
ATOM 738 O O . PRO A 1 91 ? 0.106 1.335 -6.629 1.00 86.81 91 PRO A O 1
ATOM 741 N N . HIS A 1 92 ? 1.062 3.365 -6.641 1.00 84.88 92 HIS A N 1
ATOM 742 C CA . HIS A 1 92 ? 2.430 2.849 -6.766 1.00 84.88 92 HIS A CA 1
ATOM 743 C C . HIS A 1 92 ? 2.928 2.148 -5.494 1.00 84.88 92 HIS A C 1
ATOM 745 O O . HIS A 1 92 ? 3.908 1.408 -5.525 1.00 84.88 92 HIS A O 1
ATOM 751 N N . SER A 1 93 ? 2.296 2.402 -4.345 1.00 80.62 93 SER A N 1
ATOM 752 C CA . SER A 1 93 ? 2.673 1.802 -3.063 1.00 80.62 93 SER A CA 1
ATOM 753 C C . SER A 1 93 ? 1.515 1.797 -2.064 1.00 80.62 93 SER A C 1
ATOM 755 O O . SER A 1 93 ? 0.520 2.505 -2.229 1.00 80.62 93 SER A O 1
ATOM 757 N N . GLY A 1 94 ? 1.675 1.055 -0.962 1.00 76.25 94 GLY A N 1
ATOM 758 C CA . GLY A 1 94 ? 0.678 1.011 0.115 1.00 76.25 94 GLY A CA 1
ATOM 759 C C . GLY A 1 94 ? 0.403 2.378 0.757 1.00 76.25 94 GLY A C 1
ATOM 760 O O . GLY A 1 94 ? -0.741 2.687 1.076 1.00 76.25 94 GLY A O 1
ATOM 761 N N . SER A 1 95 ? 1.416 3.241 0.887 1.00 82.44 95 SER A N 1
ATOM 762 C CA . SER A 1 95 ? 1.217 4.591 1.432 1.00 82.44 95 SER A CA 1
ATOM 763 C C . SER A 1 95 ? 0.331 5.454 0.532 1.00 82.44 95 SER A C 1
ATOM 765 O O . SER A 1 95 ? -0.502 6.205 1.035 1.00 82.44 95 SER A O 1
ATOM 767 N N . GLN A 1 96 ? 0.467 5.316 -0.790 1.00 84.00 96 GLN A N 1
ATOM 768 C CA . GLN A 1 96 ? -0.380 6.016 -1.756 1.00 84.00 96 GLN A CA 1
ATOM 769 C C . GLN A 1 96 ? -1.781 5.407 -1.863 1.00 84.00 96 GLN A C 1
ATOM 771 O O . GLN A 1 96 ? -2.738 6.139 -2.084 1.00 84.00 96 GLN A O 1
ATOM 776 N N . ALA A 1 97 ? -1.929 4.098 -1.649 1.00 82.38 97 ALA A N 1
ATOM 777 C CA . ALA A 1 97 ? -3.247 3.479 -1.528 1.00 82.38 97 ALA A CA 1
ATOM 778 C C . ALA A 1 97 ? -4.026 4.067 -0.337 1.00 82.38 97 ALA A C 1
ATOM 780 O O . ALA A 1 97 ? -5.172 4.486 -0.494 1.00 82.38 97 ALA A O 1
ATOM 781 N N . ASN A 1 98 ? -3.374 4.191 0.825 1.00 82.94 98 ASN A N 1
ATOM 782 C CA . ASN A 1 98 ? -3.960 4.839 2.004 1.00 82.94 98 ASN A CA 1
ATOM 783 C C . ASN A 1 98 ? -4.280 6.313 1.722 1.00 82.94 98 ASN A C 1
ATOM 785 O O . ASN A 1 98 ? -5.356 6.795 2.061 1.00 82.94 98 ASN A O 1
ATOM 789 N N . MET A 1 99 ? -3.366 7.017 1.049 1.00 87.06 99 MET A N 1
ATOM 790 C CA . MET A 1 99 ? -3.557 8.404 0.627 1.00 87.06 99 MET A CA 1
ATOM 791 C C . MET A 1 99 ? -4.797 8.575 -0.256 1.00 87.06 99 MET A C 1
ATOM 793 O O . MET A 1 99 ? -5.613 9.453 0.016 1.00 87.06 99 MET A O 1
ATOM 797 N N . ALA A 1 100 ? -4.963 7.726 -1.273 1.00 85.06 100 ALA A N 1
ATOM 798 C CA . ALA A 1 100 ? -6.107 7.763 -2.178 1.00 85.06 100 ALA A CA 1
ATOM 799 C C . ALA A 1 100 ? -7.427 7.582 -1.419 1.00 85.06 100 ALA A C 1
ATOM 801 O O . ALA A 1 100 ? -8.381 8.318 -1.664 1.00 85.06 100 ALA A O 1
ATOM 802 N N . VAL A 1 101 ? -7.469 6.661 -0.452 1.00 84.94 101 VAL A N 1
ATOM 803 C CA . VAL A 1 101 ? -8.663 6.460 0.376 1.00 84.94 101 VAL A CA 1
ATOM 804 C C . VAL A 1 101 ? -8.917 7.633 1.303 1.00 84.94 101 VAL A C 1
ATOM 806 O O . VAL A 1 101 ? -10.050 8.091 1.378 1.00 84.94 101 VAL A O 1
ATOM 809 N N . TYR A 1 102 ? -7.906 8.195 1.956 1.00 87.12 102 TYR A N 1
ATOM 810 C CA . TYR A 1 102 ? -8.132 9.371 2.794 1.00 87.12 102 TYR A CA 1
ATOM 811 C C . TYR A 1 102 ? -8.639 10.559 1.967 1.00 87.12 102 TYR A C 1
ATOM 813 O O . TYR A 1 102 ? -9.642 11.160 2.330 1.00 87.12 102 TYR A O 1
ATOM 821 N N . PHE A 1 103 ? -8.043 10.857 0.809 1.00 89.06 103 PHE A N 1
ATOM 822 C CA . PHE A 1 103 ? -8.507 11.965 -0.036 1.00 89.06 103 PHE A CA 1
ATOM 823 C C . PHE A 1 103 ? -9.875 11.737 -0.679 1.00 89.06 103 PHE A C 1
ATOM 825 O O . PHE A 1 103 ? -10.607 12.700 -0.897 1.00 89.06 103 PHE A O 1
ATOM 832 N N . ALA A 1 104 ? -10.245 10.492 -0.978 1.00 86.38 104 ALA A N 1
ATOM 833 C CA . ALA A 1 104 ? -11.561 10.196 -1.535 1.00 86.38 104 ALA A CA 1
ATOM 834 C C . ALA A 1 104 ? -12.694 10.378 -0.509 1.00 86.38 104 ALA A C 1
ATOM 836 O O . ALA A 1 104 ? -13.861 10.465 -0.892 1.00 86.38 104 ALA A O 1
ATOM 837 N N . THR A 1 105 ? -12.373 10.399 0.788 1.00 84.06 105 THR A N 1
ATOM 838 C CA . THR A 1 105 ? -13.362 10.134 1.842 1.00 84.06 105 THR A CA 1
ATOM 839 C C . THR A 1 105 ? -13.339 11.119 3.003 1.00 84.06 105 THR A C 1
ATOM 841 O O . THR A 1 105 ? -14.333 11.252 3.721 1.00 84.06 105 THR A O 1
ATOM 844 N N . LEU A 1 106 ? -12.233 11.842 3.162 1.00 88.56 106 LEU A N 1
ATOM 845 C CA . LEU A 1 106 ? -11.981 12.796 4.229 1.00 88.56 106 LEU A CA 1
ATOM 846 C C . LEU A 1 106 ? -11.634 14.166 3.647 1.00 88.56 106 LEU A C 1
ATOM 848 O O . LEU A 1 106 ? -11.128 14.304 2.534 1.00 88.56 106 LEU A O 1
ATOM 852 N N . LYS A 1 107 ? -11.868 15.197 4.450 1.00 93.81 107 LYS A N 1
ATOM 853 C CA . LYS A 1 107 ? -11.342 16.546 4.247 1.00 93.81 107 LYS A CA 1
ATOM 854 C C . LYS A 1 107 ? -10.175 16.783 5.207 1.00 93.81 107 LYS A C 1
ATOM 856 O O . LYS A 1 107 ? -10.173 16.202 6.294 1.00 93.81 107 LYS A O 1
ATOM 861 N N . PRO A 1 108 ? -9.208 17.651 4.863 1.00 96.75 108 PRO A N 1
ATOM 862 C CA . PRO A 1 108 ? -8.186 18.062 5.815 1.00 96.75 108 PRO A CA 1
ATOM 863 C C . PRO A 1 108 ? -8.802 18.532 7.142 1.00 96.75 108 PRO A C 1
ATOM 865 O O . PRO A 1 108 ? -9.811 19.238 7.147 1.00 96.75 108 PRO A O 1
ATOM 868 N N . GLY A 1 109 ? -8.215 18.105 8.258 1.00 96.12 109 GLY A N 1
ATOM 869 C CA . GLY A 1 109 ? -8.713 18.348 9.615 1.00 96.12 109 GLY A CA 1
ATOM 870 C C . GLY A 1 109 ? -9.793 17.378 10.112 1.00 96.12 109 GLY A C 1
ATOM 871 O O . GLY A 1 109 ? -10.081 17.383 11.311 1.00 96.12 109 GLY A O 1
ATOM 872 N N . ASP A 1 110 ? -10.364 16.521 9.255 1.00 94.75 110 ASP A N 1
ATOM 873 C CA . ASP A 1 110 ? -11.270 15.463 9.715 1.00 94.75 110 ASP A CA 1
ATOM 874 C C . ASP A 1 110 ? -10.550 14.526 10.699 1.00 94.75 110 ASP A C 1
ATOM 876 O O . ASP A 1 110 ? -9.355 14.240 10.566 1.00 94.75 110 ASP A O 1
ATOM 880 N N . LYS A 1 111 ? -11.292 14.053 11.706 1.00 94.94 111 LYS A N 1
ATOM 881 C CA . LYS A 1 111 ? -10.772 13.146 12.730 1.00 94.94 111 LYS A CA 1
ATOM 882 C C . LYS A 1 111 ? -10.680 11.716 12.208 1.00 94.94 111 LYS A C 1
ATOM 884 O O . LYS A 1 111 ? -11.655 11.204 11.656 1.00 94.94 111 LYS A O 1
ATOM 889 N N . VAL A 1 112 ? -9.562 11.046 12.461 1.00 93.81 112 VAL A N 1
ATOM 890 C CA . VAL A 1 112 ? -9.342 9.637 12.106 1.00 93.81 112 VAL A CA 1
ATOM 891 C C . VAL A 1 112 ? -8.809 8.896 13.321 1.00 93.81 112 VAL A C 1
ATOM 893 O O . VAL A 1 112 ? -7.928 9.397 14.007 1.00 93.81 112 VAL A O 1
ATOM 896 N N . LEU A 1 113 ? -9.336 7.708 13.596 1.00 94.94 113 LEU A N 1
ATOM 897 C CA . LEU A 1 113 ? -8.845 6.847 14.667 1.00 94.94 113 LEU A CA 1
ATOM 898 C C . LEU A 1 113 ? -7.928 5.773 14.075 1.00 94.94 113 LEU A C 1
ATOM 900 O O . LEU A 1 113 ? -8.346 5.047 13.176 1.00 94.94 113 LEU A O 1
ATOM 904 N N . GLY A 1 114 ? -6.688 5.674 14.546 1.00 93.50 114 GLY A N 1
ATOM 905 C CA . GLY A 1 114 ? -5.686 4.735 14.029 1.00 93.50 114 GLY A CA 1
ATOM 906 C C . GLY A 1 114 ? -4.847 4.104 15.135 1.00 93.50 114 GLY A C 1
ATOM 907 O O . GLY A 1 114 ? -4.824 4.593 16.257 1.00 93.50 114 GLY A O 1
ATOM 908 N N . MET A 1 115 ? -4.172 2.996 14.830 1.00 93.88 115 MET A N 1
ATOM 909 C CA . MET A 1 115 ? -3.280 2.353 15.796 1.00 93.88 115 MET A CA 1
ATOM 910 C C . MET A 1 115 ? -2.009 3.182 15.981 1.00 93.88 115 MET A C 1
ATOM 912 O O . MET A 1 115 ? -1.378 3.562 14.989 1.00 93.88 115 MET A O 1
ATOM 916 N N . ASP A 1 116 ? -1.612 3.403 17.233 1.00 94.75 116 ASP A N 1
ATOM 917 C CA . ASP A 1 116 ? -0.379 4.110 17.564 1.00 94.75 116 ASP A CA 1
ATOM 918 C C . ASP A 1 116 ? 0.855 3.438 16.940 1.00 94.75 116 ASP A C 1
ATOM 920 O O . ASP A 1 116 ? 0.981 2.209 16.931 1.00 94.75 116 ASP A O 1
ATOM 924 N N . LEU A 1 117 ? 1.791 4.245 16.432 1.00 93.19 117 LEU A N 1
ATOM 925 C CA . LEU A 1 117 ? 3.004 3.744 15.789 1.00 93.19 117 LEU A CA 1
ATOM 926 C C . LEU A 1 117 ? 3.870 2.919 16.752 1.00 93.19 117 LEU A C 1
ATOM 928 O O . LEU A 1 117 ? 4.366 1.866 16.356 1.00 93.19 117 LEU A O 1
ATOM 932 N N . ALA A 1 118 ? 4.020 3.360 18.005 1.00 94.00 118 ALA A N 1
ATOM 933 C CA . ALA A 1 118 ? 4.815 2.660 19.012 1.00 94.00 118 ALA A CA 1
ATOM 934 C C . ALA A 1 118 ? 4.170 1.337 19.447 1.00 94.00 118 ALA A C 1
ATOM 936 O O . ALA A 1 118 ? 4.857 0.455 19.955 1.00 94.00 118 ALA A O 1
ATOM 937 N N . HIS A 1 119 ? 2.864 1.180 19.222 1.00 94.62 119 HIS A N 1
ATOM 938 C CA . HIS A 1 119 ? 2.116 -0.030 19.563 1.00 94.62 119 HIS A CA 1
ATOM 939 C C . HIS A 1 119 ? 1.914 -0.971 18.368 1.00 94.62 119 HIS A C 1
ATOM 941 O O . HIS A 1 119 ? 1.177 -1.945 18.480 1.00 94.62 119 HIS A O 1
ATOM 947 N N . GLY A 1 120 ? 2.570 -0.716 17.231 1.00 90.81 120 GLY A N 1
ATOM 948 C CA . GLY A 1 120 ? 2.534 -1.599 16.062 1.00 90.81 120 GLY A CA 1
ATOM 949 C C . GLY A 1 120 ? 1.771 -1.047 14.859 1.00 90.81 120 GLY A C 1
ATOM 950 O O . GLY A 1 120 ? 1.606 -1.767 13.870 1.00 90.81 120 GLY A O 1
ATOM 951 N N . GLY A 1 121 ? 1.339 0.216 14.903 1.00 89.69 121 GLY A N 1
ATOM 952 C CA . GLY A 1 121 ? 0.715 0.925 13.789 1.00 89.69 121 GLY A CA 1
ATOM 953 C C . GLY A 1 121 ? 1.626 1.107 12.564 1.00 89.69 121 GLY A C 1
ATOM 954 O O . GLY A 1 121 ? 2.682 0.494 12.410 1.00 89.69 121 GLY A O 1
ATOM 955 N N . HIS A 1 122 ? 1.202 1.944 11.621 1.00 89.56 122 HIS A N 1
ATOM 956 C CA . HIS A 1 122 ? 1.987 2.293 10.432 1.00 89.56 122 HIS A CA 1
ATOM 957 C C . HIS A 1 122 ? 2.146 3.808 10.345 1.00 89.56 122 HIS A C 1
ATOM 959 O O . HIS A 1 122 ? 1.295 4.547 10.830 1.00 89.56 122 HIS A O 1
ATOM 965 N N . LEU A 1 123 ? 3.189 4.289 9.664 1.00 90.88 123 LEU A N 1
ATOM 966 C CA . LEU A 1 123 ? 3.443 5.728 9.509 1.00 90.88 123 LEU A CA 1
ATOM 967 C C . LEU A 1 123 ? 2.222 6.489 8.970 1.00 90.88 123 LEU A C 1
ATOM 969 O O . LEU A 1 123 ? 1.889 7.568 9.446 1.00 90.88 123 LEU A O 1
ATOM 973 N N . THR A 1 124 ? 1.507 5.898 8.016 1.00 90.00 124 THR A N 1
ATOM 974 C CA . THR A 1 124 ? 0.307 6.499 7.411 1.00 90.00 124 THR A CA 1
ATOM 975 C C . THR A 1 124 ? -0.959 6.353 8.263 1.00 90.00 124 THR A C 1
ATOM 977 O O . THR A 1 124 ? -2.056 6.613 7.772 1.00 90.00 124 THR A O 1
ATOM 980 N N . HIS A 1 125 ? -0.854 5.845 9.491 1.00 90.56 125 HIS A N 1
ATOM 981 C CA . HIS A 1 125 ? -1.949 5.788 10.463 1.00 90.56 125 HIS A CA 1
ATOM 982 C C . HIS A 1 125 ? -1.875 6.983 11.425 1.00 90.56 125 HIS A C 1
ATOM 984 O O . HIS A 1 125 ? -2.284 6.872 12.574 1.00 90.56 125 HIS A O 1
ATOM 990 N N . GLY A 1 126 ? -1.339 8.118 10.957 1.00 91.56 126 GLY A N 1
ATOM 991 C CA . GLY A 1 126 ? -1.361 9.372 11.709 1.00 91.56 126 GLY A CA 1
ATOM 992 C C . GLY A 1 126 ? -0.042 9.835 12.304 1.00 91.56 126 GLY A C 1
ATOM 993 O O . GLY A 1 126 ? -0.053 10.808 13.051 1.00 91.56 126 GLY A O 1
ATOM 994 N N . ALA A 1 127 ? 1.093 9.206 11.977 1.00 93.00 127 ALA A N 1
ATOM 995 C CA . ALA A 1 127 ? 2.382 9.717 12.440 1.00 93.00 127 ALA A CA 1
ATOM 996 C C . ALA A 1 127 ? 2.571 11.168 11.962 1.00 93.00 127 ALA A C 1
ATOM 998 O O . ALA A 1 127 ? 2.332 11.468 10.790 1.00 93.00 127 ALA A O 1
ATOM 999 N N . SER A 1 128 ? 3.024 12.058 12.850 1.00 92.50 128 SER A N 1
ATOM 1000 C CA . SER A 1 128 ? 3.123 13.509 12.597 1.00 92.50 128 SER A CA 1
ATOM 1001 C C . SER A 1 128 ? 4.018 13.874 11.408 1.00 92.50 128 SER A C 1
ATOM 1003 O O . SER A 1 128 ? 3.810 14.890 10.749 1.00 92.50 128 SER A O 1
ATOM 1005 N N . VAL A 1 129 ? 4.998 13.022 11.104 1.00 93.00 129 VAL A N 1
ATOM 1006 C CA . VAL A 1 129 ? 5.913 13.164 9.962 1.00 93.00 129 VAL A CA 1
ATOM 1007 C C . VAL A 1 129 ? 5.324 12.654 8.640 1.00 93.00 129 VAL A C 1
ATOM 1009 O O . VAL A 1 129 ? 5.906 12.874 7.583 1.00 93.00 129 VAL A O 1
ATOM 1012 N N . SER A 1 130 ? 4.192 11.945 8.677 1.00 92.44 130 SER A N 1
ATOM 1013 C CA . SER A 1 130 ? 3.507 11.430 7.491 1.00 92.44 130 SER A CA 1
ATOM 1014 C C . SER A 1 130 ? 2.477 12.430 6.973 1.00 92.44 130 SER A C 1
ATOM 1016 O O . SER A 1 130 ? 1.865 13.159 7.753 1.00 92.44 130 SER A O 1
ATOM 1018 N N . PHE A 1 131 ? 2.190 12.388 5.667 1.00 95.25 131 PHE A N 1
ATOM 1019 C CA . PHE A 1 131 ? 1.130 13.193 5.047 1.00 95.25 131 PHE A CA 1
ATOM 1020 C C . PHE A 1 131 ? -0.205 13.066 5.800 1.00 95.25 131 PHE A C 1
ATOM 1022 O O . PHE A 1 131 ? -0.949 14.034 5.924 1.00 95.25 131 PHE A O 1
ATOM 1029 N N . SER A 1 132 ? -0.502 11.875 6.334 1.00 92.25 132 SER A N 1
ATOM 1030 C CA . SER A 1 132 ? -1.746 11.610 7.047 1.00 92.25 132 SER A CA 1
ATOM 1031 C C . SER A 1 132 ? -1.829 12.376 8.368 1.00 92.25 132 SER A C 1
ATOM 1033 O O . SER A 1 132 ? -2.889 12.902 8.682 1.00 92.25 132 SER A O 1
ATOM 1035 N N . GLY A 1 133 ? -0.723 12.463 9.117 1.00 94.81 133 GLY A N 1
ATOM 1036 C CA . GLY A 1 133 ? -0.661 13.221 10.371 1.00 94.81 133 GLY A CA 1
ATOM 1037 C C . GLY A 1 133 ? -0.552 14.733 10.156 1.00 94.81 133 GLY A C 1
ATOM 1038 O O . GLY A 1 133 ? -0.919 15.501 11.037 1.00 94.81 133 GLY A O 1
ATOM 1039 N N . GLN A 1 134 ? -0.084 15.170 8.982 1.00 97.00 134 GLN A N 1
ATOM 1040 C CA . GLN A 1 134 ? -0.053 16.587 8.605 1.00 97.00 134 GLN A CA 1
ATOM 1041 C C . GLN A 1 134 ? -1.419 17.110 8.144 1.00 97.00 134 GLN A C 1
ATOM 1043 O O . GLN A 1 134 ? -1.754 18.264 8.401 1.00 97.00 134 GLN A O 1
ATOM 1048 N N . LEU A 1 135 ? -2.190 16.288 7.427 1.00 96.88 135 LEU A N 1
ATOM 1049 C CA . LEU A 1 135 ? -3.435 16.718 6.785 1.00 96.88 135 LEU A CA 1
ATOM 1050 C C . LEU A 1 135 ? -4.686 16.427 7.614 1.00 96.88 135 LEU A C 1
ATOM 1052 O O . LEU A 1 135 ? -5.659 17.170 7.505 1.00 96.88 135 LEU A O 1
ATOM 1056 N N . PHE A 1 136 ? -4.695 15.366 8.418 1.00 96.56 136 PHE A N 1
ATOM 1057 C CA . PHE A 1 136 ? -5.870 14.921 9.172 1.00 96.56 136 PHE A CA 1
ATOM 1058 C C . PHE A 1 136 ? -5.589 14.912 10.673 1.00 96.56 136 PHE A C 1
ATOM 1060 O O . PHE A 1 136 ? -4.442 14.830 11.106 1.00 96.56 136 PHE A O 1
ATOM 1067 N N . ASN A 1 137 ? -6.648 14.970 11.481 1.00 97.00 137 ASN A N 1
ATOM 1068 C CA . ASN A 1 137 ? -6.525 14.920 12.933 1.00 97.00 137 ASN A CA 1
ATOM 1069 C C . ASN A 1 137 ? -6.573 13.463 13.411 1.00 97.00 137 ASN A C 1
ATOM 1071 O O . ASN A 1 137 ? -7.650 12.915 13.658 1.00 97.00 137 ASN A O 1
ATOM 1075 N N . PHE A 1 138 ? -5.410 12.818 13.490 1.00 95.75 138 PHE A N 1
ATOM 1076 C CA . PHE A 1 138 ? -5.324 11.440 13.961 1.00 95.75 138 PHE A CA 1
ATOM 1077 C C . PHE A 1 138 ? -5.357 11.346 15.485 1.00 95.75 138 PHE A C 1
ATOM 1079 O O . PHE A 1 138 ? -4.629 12.039 16.191 1.00 95.75 138 PHE A O 1
ATOM 1086 N N . ILE A 1 139 ? -6.191 10.433 15.967 1.00 96.56 139 ILE A N 1
ATOM 1087 C CA . ILE A 1 139 ? -6.290 10.024 17.362 1.00 96.56 139 ILE A CA 1
ATOM 1088 C C . ILE A 1 139 ? -5.848 8.565 17.421 1.00 96.56 139 ILE A C 1
ATOM 1090 O O . ILE A 1 139 ? -6.260 7.759 16.583 1.00 96.56 139 ILE A O 1
ATOM 1094 N N . SER A 1 140 ? -5.000 8.230 18.388 1.00 96.44 140 SER A N 1
ATOM 1095 C CA . SER A 1 140 ? -4.424 6.892 18.500 1.00 96.44 140 SER A CA 1
ATOM 1096 C C . SER A 1 140 ? -5.231 5.992 19.435 1.00 96.44 140 SER A C 1
ATOM 1098 O O . SER A 1 140 ? -5.630 6.427 20.512 1.00 96.44 140 SER A O 1
ATOM 1100 N N . TYR A 1 141 ? -5.390 4.719 19.070 1.00 96.25 141 TYR A N 1
ATOM 1101 C CA . TYR A 1 141 ? -5.652 3.627 20.013 1.00 96.25 141 TYR A CA 1
ATOM 1102 C C . TYR A 1 141 ? -4.417 2.730 20.147 1.00 96.25 141 TYR A C 1
ATOM 1104 O O . TYR A 1 141 ? -3.523 2.740 19.296 1.00 96.25 141 TYR A O 1
ATOM 1112 N N . GLY A 1 142 ? -4.364 1.941 21.218 1.00 96.19 142 GLY A N 1
ATOM 1113 C CA . GLY A 1 142 ? -3.208 1.118 21.558 1.00 96.19 142 GLY A CA 1
ATOM 1114 C C . GLY A 1 142 ? -3.537 -0.334 21.874 1.00 96.19 142 GLY A C 1
ATOM 1115 O O . GLY A 1 142 ? -4.641 -0.825 21.630 1.00 96.19 142 GLY A O 1
ATOM 1116 N N . VAL A 1 143 ? -2.538 -1.003 22.439 1.00 96.94 143 VAL A N 1
ATOM 1117 C CA . VAL A 1 143 ? -2.688 -2.318 23.055 1.00 96.94 143 VAL A CA 1
ATOM 1118 C C . VAL A 1 143 ? -2.800 -2.179 24.568 1.00 96.94 143 VAL A C 1
ATOM 1120 O O . VAL A 1 143 ? -2.307 -1.214 25.154 1.00 96.94 143 VAL A O 1
ATOM 1123 N N . ASP A 1 144 ? -3.452 -3.144 25.195 1.00 96.25 144 ASP A N 1
ATOM 1124 C CA . ASP A 1 144 ? -3.407 -3.333 26.634 1.00 96.25 144 ASP A CA 1
ATOM 1125 C C . ASP A 1 144 ? -2.007 -3.803 27.077 1.00 96.25 144 ASP A C 1
ATOM 1127 O O . ASP A 1 144 ? -1.342 -4.572 26.379 1.00 96.25 144 ASP A O 1
ATOM 1131 N N . ARG A 1 145 ? -1.548 -3.317 28.235 1.00 93.88 145 ARG A N 1
ATOM 1132 C CA . ARG A 1 145 ? -0.165 -3.513 28.700 1.00 93.88 145 ARG A CA 1
ATOM 1133 C C . ARG A 1 145 ? 0.104 -4.934 29.193 1.00 93.88 145 ARG A C 1
ATOM 1135 O O . ARG A 1 145 ? 1.253 -5.363 29.156 1.00 93.88 145 ARG A O 1
ATOM 1142 N N . GLU A 1 146 ? -0.915 -5.633 29.683 1.00 95.75 146 GLU A N 1
ATOM 1143 C CA . GLU A 1 146 ? -0.760 -6.979 30.244 1.00 95.75 146 GLU A CA 1
ATOM 1144 C C . GLU A 1 146 ? -0.961 -8.053 29.177 1.00 95.75 146 GLU A C 1
ATOM 1146 O O . GLU A 1 146 ? -0.200 -9.015 29.099 1.00 95.75 146 GLU A O 1
ATOM 1151 N N . THR A 1 147 ? -1.980 -7.881 28.338 1.00 95.75 147 THR A N 1
ATOM 1152 C CA . THR A 1 147 ? -2.351 -8.858 27.309 1.00 95.75 147 THR A CA 1
ATOM 1153 C C . THR A 1 147 ? -1.630 -8.639 25.981 1.00 95.75 147 THR A C 1
ATOM 1155 O O . THR A 1 147 ? -1.620 -9.544 25.144 1.00 95.75 147 THR A O 1
ATOM 1158 N N . GLU A 1 148 ? -1.057 -7.449 25.759 1.00 95.12 148 GLU A N 1
ATOM 1159 C CA . GLU A 1 148 ? -0.458 -7.020 24.485 1.00 95.12 148 GLU A CA 1
ATOM 1160 C C . GLU A 1 148 ? -1.436 -7.148 23.300 1.00 95.12 148 GLU A C 1
ATOM 1162 O O . GLU A 1 148 ? -1.046 -7.327 22.142 1.00 95.12 148 GLU A O 1
ATOM 1167 N N . THR A 1 149 ? -2.741 -7.083 23.583 1.00 95.88 149 THR A N 1
ATOM 1168 C CA . THR A 1 149 ? -3.807 -7.133 22.578 1.00 95.88 149 THR A CA 1
ATOM 1169 C C . THR A 1 149 ? -4.452 -5.768 22.387 1.00 95.88 149 THR A C 1
ATOM 1171 O O . THR A 1 149 ? -4.393 -4.937 23.286 1.00 95.88 149 THR A O 1
ATOM 1174 N N . ILE A 1 150 ? -5.042 -5.496 21.215 1.00 96.00 150 ILE A N 1
ATOM 1175 C CA . ILE A 1 150 ? -5.771 -4.240 20.992 1.00 96.00 150 ILE A CA 1
ATOM 1176 C C . ILE A 1 150 ? -6.863 -4.126 22.057 1.00 96.00 150 ILE A C 1
ATOM 1178 O O . ILE A 1 150 ? -7.726 -4.998 22.160 1.00 96.00 150 ILE A O 1
ATOM 1182 N N . ASN A 1 151 ? -6.825 -3.042 22.831 1.00 95.50 151 ASN A N 1
ATOM 1183 C CA . ASN A 1 151 ? -7.815 -2.795 23.868 1.00 95.50 151 ASN A CA 1
ATOM 1184 C C . ASN A 1 151 ? -9.108 -2.284 23.216 1.00 95.50 151 ASN A C 1
ATOM 1186 O O . ASN A 1 151 ? -9.246 -1.093 22.939 1.00 95.50 151 ASN A O 1
ATOM 1190 N N . MET A 1 152 ? -10.043 -3.195 22.937 1.00 95.38 152 MET A N 1
ATOM 1191 C CA . MET A 1 152 ? -11.293 -2.858 22.247 1.00 95.38 152 MET A CA 1
ATOM 1192 C C . MET A 1 152 ? -12.213 -1.946 23.067 1.00 95.38 152 MET A C 1
ATOM 1194 O O . MET A 1 152 ? -12.925 -1.142 22.471 1.00 95.38 152 MET A O 1
ATOM 1198 N N . GLU A 1 153 ? -12.166 -2.015 24.400 1.00 96.06 153 GLU A N 1
ATOM 1199 C CA . GLU A 1 153 ? -12.920 -1.106 25.277 1.00 96.06 153 GLU A CA 1
ATOM 1200 C C . GLU A 1 153 ? -12.400 0.331 25.143 1.00 96.06 153 GLU A C 1
ATOM 1202 O O . GLU A 1 153 ? -13.175 1.280 25.029 1.00 96.06 153 GLU A O 1
ATOM 1207 N N . GLU A 1 154 ? -11.078 0.498 25.072 1.00 96.25 154 GLU A N 1
ATOM 1208 C CA . GLU A 1 154 ? -10.451 1.801 24.851 1.00 96.25 154 GLU A CA 1
ATOM 1209 C C . GLU A 1 154 ? -10.718 2.329 23.435 1.00 96.25 154 GLU A C 1
ATOM 1211 O O . GLU A 1 154 ? -11.026 3.509 23.262 1.00 96.25 154 GLU A O 1
ATOM 1216 N N . VAL A 1 155 ? -10.666 1.459 22.417 1.00 96.25 155 VAL A N 1
ATOM 1217 C CA . VAL A 1 155 ? -11.065 1.815 21.044 1.00 96.25 155 VAL A CA 1
ATOM 1218 C C . VAL A 1 155 ? -12.499 2.346 21.035 1.00 96.25 155 VAL A C 1
ATOM 1220 O O . VAL A 1 155 ? -12.755 3.394 20.440 1.00 96.25 155 VAL A O 1
ATOM 1223 N N . GLU A 1 156 ? -13.423 1.648 21.696 1.00 95.94 156 GLU A N 1
ATOM 1224 C CA . GLU A 1 156 ? -14.827 2.043 21.798 1.00 95.94 156 GLU A CA 1
ATOM 1225 C C . GLU A 1 156 ? -14.964 3.398 22.501 1.00 95.94 156 GLU A C 1
ATOM 1227 O O . GLU A 1 156 ? -15.524 4.335 21.925 1.00 95.94 156 GLU A O 1
ATOM 1232 N N . ARG A 1 157 ? -14.372 3.549 23.691 1.00 97.38 157 ARG A N 1
ATOM 1233 C CA . ARG A 1 157 ? -14.400 4.791 24.473 1.00 97.38 157 ARG A CA 1
ATOM 1234 C C . ARG A 1 157 ? -13.909 5.992 23.659 1.00 97.38 157 ARG A C 1
ATOM 1236 O O . ARG A 1 157 ? -14.632 6.982 23.524 1.00 97.38 157 ARG A O 1
ATOM 1243 N N . ILE A 1 158 ? -12.721 5.891 23.054 1.00 96.31 158 ILE A N 1
ATOM 1244 C CA . ILE A 1 158 ? -12.134 6.963 22.235 1.00 96.31 158 ILE A CA 1
ATOM 1245 C C . ILE A 1 158 ? -13.038 7.288 21.043 1.00 96.31 158 ILE A C 1
ATOM 1247 O O . ILE A 1 158 ? -13.232 8.466 20.719 1.00 96.31 158 ILE A O 1
ATOM 1251 N N . ALA A 1 159 ? -13.590 6.268 20.381 1.00 94.06 159 ALA A N 1
ATOM 1252 C CA . ALA A 1 159 ? -14.442 6.450 19.215 1.00 94.06 159 ALA A CA 1
ATOM 1253 C C . ALA A 1 159 ? -15.748 7.187 19.563 1.00 94.06 159 ALA A C 1
ATOM 1255 O O . ALA A 1 159 ? -16.141 8.107 18.838 1.00 94.06 159 ALA A O 1
ATOM 1256 N N . PHE A 1 160 ? -16.387 6.853 20.688 1.00 94.44 160 PHE A N 1
ATOM 1257 C CA . PHE A 1 160 ? -17.594 7.536 21.163 1.00 94.44 160 PHE A CA 1
ATOM 1258 C C . PHE A 1 160 ? -17.335 8.986 21.584 1.00 94.44 160 PHE A C 1
ATOM 1260 O O . PHE A 1 160 ? -18.138 9.862 21.246 1.00 94.44 160 PHE A O 1
ATOM 1267 N N . GLU A 1 161 ? -16.220 9.242 22.274 1.00 95.44 161 GLU A N 1
ATOM 1268 C CA . GLU A 1 161 ? -15.819 10.580 22.727 1.00 95.44 161 GLU A CA 1
ATOM 1269 C C . GLU A 1 161 ? -15.473 11.507 21.562 1.00 95.44 161 GLU A C 1
ATOM 1271 O O . GLU A 1 161 ? -15.835 12.685 21.553 1.00 95.44 161 GLU A O 1
ATOM 1276 N N . ASN A 1 162 ? -14.767 10.985 20.558 1.00 94.38 162 ASN A N 1
ATOM 1277 C CA . ASN A 1 162 ? -14.195 11.822 19.512 1.00 94.38 162 ASN A CA 1
ATOM 1278 C C . ASN A 1 162 ? -15.015 11.888 18.235 1.00 94.38 162 ASN A C 1
ATOM 1280 O O . ASN A 1 162 ? -14.824 12.851 17.483 1.00 94.38 162 ASN A O 1
ATOM 1284 N N . ARG A 1 163 ? -15.888 10.898 18.000 1.00 92.25 163 ARG A N 1
ATOM 1285 C CA . ARG A 1 163 ? -16.685 10.738 16.775 1.00 92.25 163 ARG A CA 1
ATOM 1286 C C . ARG A 1 163 ? -15.830 10.931 15.508 1.00 92.25 163 ARG A C 1
ATOM 1288 O O . ARG A 1 163 ? -16.068 11.882 14.760 1.00 92.25 163 ARG A O 1
ATOM 1295 N N . PRO A 1 164 ? -14.789 10.097 15.290 1.00 92.75 164 PRO A N 1
ATOM 1296 C CA . PRO A 1 164 ? -13.972 10.177 14.078 1.00 92.75 164 PRO A CA 1
ATOM 1297 C C . PRO A 1 164 ? -14.817 9.973 12.804 1.00 92.75 164 PRO A C 1
ATOM 1299 O O . PRO A 1 164 ? -15.968 9.574 12.873 1.00 92.75 164 PRO A O 1
ATOM 1302 N N . LYS A 1 165 ? -14.283 10.262 11.617 1.00 90.12 165 LYS A N 1
ATOM 1303 C CA . LYS A 1 165 ? -14.936 9.923 10.334 1.00 90.12 165 LYS A CA 1
ATOM 1304 C C . LYS A 1 165 ? -14.448 8.608 9.727 1.00 90.12 165 LYS A C 1
ATOM 1306 O O . LYS A 1 165 ? -1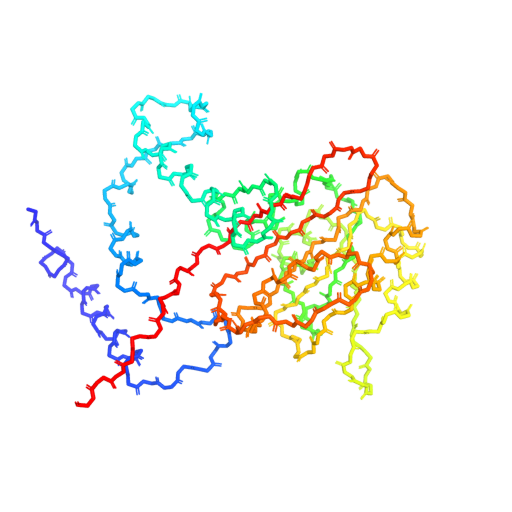4.945 8.158 8.696 1.00 90.12 165 LYS A O 1
ATOM 1311 N N . MET A 1 166 ? -13.410 8.025 10.310 1.00 88.62 166 MET A N 1
ATOM 1312 C CA . MET A 1 166 ? -12.778 6.802 9.837 1.00 88.62 166 MET A CA 1
ATOM 1313 C C . MET A 1 166 ? -12.079 6.117 11.005 1.00 88.62 166 MET A C 1
ATOM 1315 O O . MET A 1 166 ? -11.472 6.793 11.840 1.00 88.62 166 MET A O 1
ATOM 1319 N N . ILE A 1 167 ? -12.142 4.785 11.031 1.00 90.44 167 ILE A N 1
ATOM 1320 C CA . ILE A 1 167 ? -11.324 3.961 11.921 1.00 90.44 167 ILE A CA 1
ATOM 1321 C C . ILE A 1 167 ? -10.426 3.081 11.056 1.00 90.44 167 ILE A C 1
ATOM 1323 O O . ILE A 1 167 ? -10.889 2.255 10.272 1.00 90.44 167 ILE A O 1
ATOM 1327 N N . VAL A 1 168 ? -9.119 3.249 11.198 1.00 89.94 168 VAL A N 1
ATOM 1328 C CA . VAL A 1 168 ? -8.126 2.405 10.543 1.00 89.94 168 VAL A CA 1
ATOM 1329 C C . VAL A 1 168 ? -7.867 1.195 11.433 1.00 89.94 168 VAL A C 1
ATOM 1331 O O . VAL A 1 168 ? -7.312 1.331 12.523 1.00 89.94 168 VAL A O 1
ATOM 1334 N N . ALA A 1 169 ? -8.266 0.014 10.965 1.00 88.00 169 ALA A N 1
ATOM 1335 C CA . ALA A 1 169 ? -8.071 -1.262 11.647 1.00 88.00 169 ALA A CA 1
ATOM 1336 C C . ALA A 1 169 ? -6.963 -2.043 10.932 1.00 88.00 169 ALA A C 1
ATOM 1338 O O . ALA A 1 169 ? -7.213 -2.822 10.010 1.00 88.00 169 ALA A O 1
ATOM 1339 N N . GLY A 1 170 ? -5.716 -1.804 11.323 1.00 83.88 170 GLY A N 1
ATOM 1340 C CA . GLY A 1 170 ? -4.573 -2.456 10.701 1.00 83.88 170 GLY A CA 1
ATOM 1341 C C . GLY A 1 170 ? -3.243 -2.031 11.303 1.00 83.88 170 GLY A C 1
ATOM 1342 O O . GLY A 1 170 ? -3.138 -0.991 11.958 1.00 83.88 170 GLY A O 1
ATOM 1343 N N . ALA A 1 171 ? -2.224 -2.857 11.084 1.00 85.38 171 ALA A N 1
ATOM 1344 C CA . ALA A 1 171 ? -0.959 -2.783 11.803 1.00 85.38 171 ALA A CA 1
ATOM 1345 C C . ALA A 1 171 ? 0.222 -3.213 10.924 1.00 85.38 171 ALA A C 1
ATOM 1347 O O . ALA A 1 171 ? 0.069 -3.990 9.981 1.00 85.38 171 ALA A O 1
ATOM 1348 N N . SER A 1 172 ? 1.415 -2.722 11.259 1.00 82.88 172 SER A N 1
ATOM 1349 C CA . SER A 1 172 ? 2.680 -3.193 10.679 1.00 82.88 172 SER A CA 1
ATOM 1350 C C . SER A 1 172 ? 3.351 -4.242 11.558 1.00 82.88 172 SER A 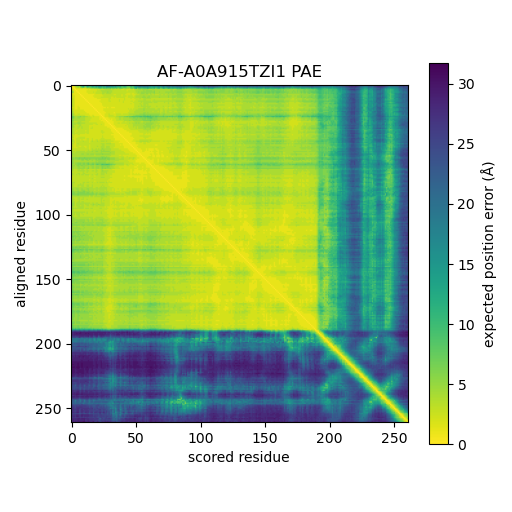C 1
ATOM 1352 O O . SER A 1 172 ? 3.969 -5.162 11.033 1.00 82.88 172 SER A O 1
ATOM 1354 N N . ALA A 1 173 ? 3.234 -4.096 12.879 1.00 88.81 173 ALA A N 1
ATOM 1355 C CA . ALA A 1 173 ? 3.932 -4.914 13.864 1.00 88.81 173 ALA A CA 1
ATOM 1356 C C . ALA A 1 173 ? 2.988 -5.291 15.015 1.00 88.81 173 ALA A C 1
ATOM 1358 O O . ALA A 1 173 ? 3.185 -4.898 16.158 1.00 88.81 173 ALA A O 1
ATOM 1359 N N . TYR A 1 174 ? 1.940 -6.047 14.688 1.00 88.94 174 TYR A N 1
ATOM 1360 C CA . TYR A 1 174 ? 0.998 -6.602 15.657 1.00 88.94 174 TYR A CA 1
ATOM 1361 C C . TYR A 1 174 ? 0.814 -8.104 15.384 1.00 88.94 174 TYR A C 1
ATOM 1363 O O . TYR A 1 174 ? 0.349 -8.462 14.300 1.00 88.94 174 TYR A O 1
ATOM 1371 N N . PRO A 1 175 ? 1.202 -9.000 16.313 1.00 88.25 175 PRO A N 1
ATOM 1372 C CA . PRO A 1 175 ? 1.303 -10.435 16.036 1.00 88.25 175 PRO A CA 1
ATOM 1373 C C . PRO A 1 175 ? -0.007 -11.210 16.254 1.00 88.25 175 PRO A C 1
ATOM 1375 O O . PRO A 1 175 ? -0.016 -12.437 16.139 1.00 88.25 175 PRO A O 1
ATOM 1378 N N . ARG A 1 176 ? -1.104 -10.538 16.628 1.00 89.88 176 ARG A N 1
ATOM 1379 C CA . ARG A 1 176 ? -2.397 -11.180 16.913 1.00 89.88 176 ARG A CA 1
ATOM 1380 C C . ARG A 1 176 ? -3.414 -10.899 15.811 1.00 89.88 176 ARG A C 1
ATOM 1382 O O . ARG A 1 176 ? -3.247 -10.005 14.985 1.00 89.88 176 ARG A O 1
ATOM 1389 N N . VAL A 1 177 ? -4.491 -11.678 15.820 1.00 88.12 177 VAL A N 1
ATOM 1390 C CA . VAL A 1 177 ? -5.645 -11.445 14.948 1.00 88.12 177 VAL A CA 1
ATOM 1391 C C . VAL A 1 177 ? -6.362 -10.177 15.408 1.00 88.12 177 VAL A C 1
ATOM 1393 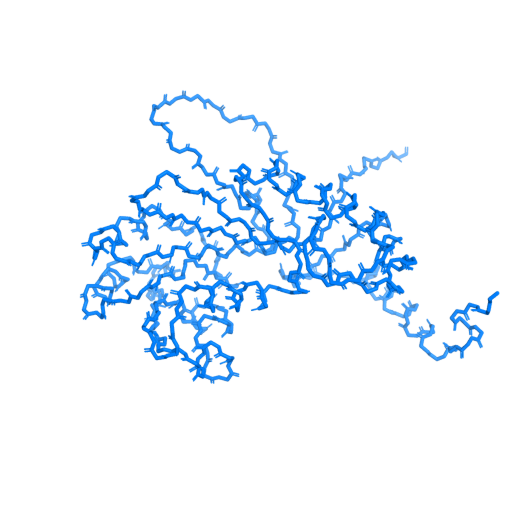O O . VAL A 1 177 ? -6.624 -10.008 16.596 1.00 88.12 177 VAL A O 1
ATOM 1396 N N . ILE A 1 178 ? -6.674 -9.290 14.467 1.00 86.12 178 ILE A N 1
ATOM 1397 C CA . ILE A 1 178 ? -7.426 -8.061 14.734 1.00 86.12 178 ILE A CA 1
ATOM 1398 C C . ILE A 1 178 ? -8.923 -8.398 14.795 1.00 86.12 178 ILE A C 1
ATOM 1400 O O . ILE A 1 178 ? -9.449 -9.019 13.868 1.00 86.12 178 ILE A O 1
ATOM 1404 N N . ASP A 1 179 ? -9.618 -7.958 15.851 1.00 90.00 179 ASP A N 1
ATOM 1405 C CA . ASP A 1 179 ? -11.077 -8.103 15.987 1.00 90.00 179 ASP A CA 1
ATOM 1406 C C . ASP A 1 179 ? -11.823 -7.114 15.080 1.00 90.00 179 ASP A C 1
ATOM 1408 O O . ASP A 1 179 ? -12.346 -6.077 15.496 1.00 90.00 179 ASP A O 1
ATOM 1412 N N . PHE A 1 180 ? -11.873 -7.435 13.792 1.00 83.69 180 PHE A N 1
ATOM 1413 C CA . PHE A 1 180 ? -12.557 -6.592 12.823 1.00 83.69 180 PHE A CA 1
ATOM 1414 C C . PHE A 1 180 ? -14.077 -6.523 13.022 1.00 83.69 180 PHE A C 1
ATOM 1416 O O . PHE A 1 180 ? -14.692 -5.550 12.582 1.00 83.69 180 PHE A O 1
ATOM 1423 N N . GLU A 1 181 ? -14.691 -7.533 13.642 1.00 86.31 181 GLU A N 1
ATOM 1424 C CA . GLU A 1 181 ? -16.111 -7.475 13.987 1.00 86.31 181 GLU A CA 1
ATOM 1425 C C . GLU A 1 181 ? -16.348 -6.434 15.078 1.00 86.31 181 GLU A C 1
ATOM 1427 O O . GLU A 1 181 ? -17.276 -5.637 14.964 1.00 86.31 181 GLU A O 1
ATOM 1432 N N . GLY A 1 182 ? -15.486 -6.387 16.095 1.00 89.69 182 GLY A N 1
ATOM 1433 C CA . GLY A 1 182 ? -15.501 -5.360 17.130 1.00 89.69 182 GLY A CA 1
ATOM 1434 C C . GLY A 1 182 ? -15.351 -3.958 16.558 1.00 89.69 182 GLY A C 1
ATOM 1435 O O . GLY A 1 182 ? -16.206 -3.109 16.805 1.00 89.69 182 GLY A O 1
ATOM 1436 N N . PHE A 1 183 ? -14.351 -3.731 15.699 1.00 88.25 183 PHE A N 1
ATOM 1437 C CA . PHE A 1 183 ? -14.206 -2.452 14.989 1.00 88.25 183 PHE A CA 1
ATOM 1438 C C . PHE A 1 183 ? -15.458 -2.081 14.185 1.00 88.25 183 PHE A C 1
ATOM 1440 O O . PHE A 1 183 ? -15.856 -0.915 14.162 1.00 88.25 183 PHE A O 1
ATOM 1447 N N . ARG A 1 184 ? -16.105 -3.066 13.546 1.00 84.19 184 ARG A N 1
ATOM 1448 C CA . ARG A 1 184 ? -17.348 -2.845 12.803 1.00 84.19 184 ARG A CA 1
ATOM 1449 C C . ARG A 1 184 ? -18.515 -2.479 13.707 1.00 84.19 184 ARG A C 1
ATOM 1451 O O . ARG A 1 184 ? -19.213 -1.517 13.396 1.00 84.19 184 ARG A O 1
ATOM 1458 N N . ARG A 1 185 ? -18.705 -3.200 14.813 1.00 89.25 185 ARG A N 1
ATOM 1459 C CA . ARG A 1 185 ? -19.742 -2.895 15.808 1.00 89.25 185 ARG A CA 1
ATOM 1460 C C . ARG A 1 185 ? -19.581 -1.473 16.335 1.00 89.25 185 ARG A C 1
ATOM 1462 O O . ARG A 1 185 ? -20.554 -0.726 16.319 1.00 89.25 185 ARG A O 1
ATOM 1469 N N . ILE A 1 186 ? -18.361 -1.091 16.717 1.00 90.25 186 ILE A N 1
ATOM 1470 C CA . ILE A 1 186 ? -18.055 0.257 17.209 1.00 90.25 186 ILE A CA 1
ATOM 1471 C C . ILE A 1 186 ? -18.423 1.290 16.147 1.00 90.25 186 ILE A C 1
ATOM 1473 O O . ILE A 1 186 ? -19.221 2.171 16.439 1.00 90.25 186 ILE A O 1
ATOM 1477 N N . ALA A 1 187 ? -17.922 1.143 14.912 1.00 86.31 187 ALA A N 1
ATOM 1478 C CA . ALA A 1 187 ? -18.203 2.063 13.807 1.00 86.31 187 ALA A CA 1
ATOM 1479 C C . ALA A 1 187 ? -19.711 2.231 13.527 1.00 86.31 187 ALA A C 1
ATOM 1481 O O . ALA A 1 187 ? -20.180 3.348 13.313 1.00 86.31 187 ALA A O 1
ATOM 1482 N N . ASP A 1 188 ? -20.485 1.143 13.576 1.00 83.75 188 ASP A N 1
ATOM 1483 C CA . ASP A 1 188 ? -21.934 1.189 13.361 1.00 83.75 188 ASP A CA 1
ATOM 1484 C C . ASP A 1 188 ? -22.676 1.949 14.471 1.00 83.75 188 ASP A C 1
ATOM 1486 O O . ASP A 1 188 ? -23.627 2.682 14.187 1.00 83.75 188 ASP A O 1
ATOM 1490 N N . GLN A 1 189 ? -22.235 1.829 15.725 1.00 86.69 189 GLN A N 1
ATOM 1491 C CA . GLN A 1 189 ? -22.887 2.475 16.869 1.00 86.69 189 GLN A CA 1
ATOM 1492 C C . GLN A 1 189 ? -22.671 3.995 16.918 1.00 86.69 189 GLN A C 1
ATOM 1494 O O . GLN A 1 189 ? -23.553 4.747 17.339 1.00 86.69 189 GLN A O 1
ATOM 1499 N N . ILE A 1 190 ? -21.513 4.476 16.472 1.00 84.81 190 ILE A N 1
ATOM 1500 C CA . ILE A 1 190 ? -21.163 5.905 16.501 1.00 84.81 190 ILE A CA 1
ATOM 1501 C C . ILE A 1 190 ? -21.746 6.717 15.321 1.00 84.81 190 ILE A C 1
ATOM 1503 O O . ILE A 1 190 ? -21.713 7.950 15.388 1.00 84.81 190 ILE A O 1
ATOM 1507 N N . GLY A 1 191 ? -22.398 6.068 14.337 1.00 65.25 191 GLY A N 1
ATOM 1508 C CA . GLY A 1 191 ? -23.495 6.634 13.517 1.00 65.25 191 GLY A CA 1
ATOM 1509 C C . GLY A 1 191 ? -23.260 6.775 11.990 1.00 65.25 191 GLY A C 1
ATOM 1510 O O . GLY A 1 191 ? -22.168 7.094 11.563 1.00 65.25 191 GLY A O 1
ATOM 1511 N N . PRO A 1 192 ? -24.280 6.659 11.117 1.00 44.00 192 PRO A N 1
ATOM 1512 C CA . PRO A 1 192 ? -24.174 6.309 9.679 1.00 44.00 192 PRO A CA 1
ATOM 1513 C C . PRO A 1 192 ? -23.510 7.300 8.685 1.00 44.00 192 PRO A C 1
ATOM 1515 O O . PRO A 1 192 ? -23.454 6.995 7.496 1.00 44.00 192 PRO A O 1
ATOM 1518 N N . SER A 1 193 ? -23.012 8.471 9.092 1.00 39.66 193 SER A N 1
ATOM 1519 C CA . SER A 1 193 ? -22.639 9.544 8.142 1.00 39.66 193 SER A CA 1
ATOM 1520 C C . SER A 1 193 ? -21.266 9.407 7.471 1.00 39.66 193 SER A C 1
ATOM 1522 O O . SER A 1 193 ? -20.994 10.143 6.523 1.00 39.66 193 SER A O 1
ATOM 1524 N N . SER A 1 194 ? -20.379 8.537 7.961 1.00 38.44 194 SER A N 1
ATOM 1525 C CA . SER A 1 194 ? -18.997 8.447 7.468 1.00 38.44 194 SER A CA 1
ATOM 1526 C C . SER A 1 194 ? -18.228 7.394 8.255 1.00 38.44 194 SER A C 1
ATOM 1528 O O . SER A 1 194 ? -17.651 7.729 9.284 1.00 38.44 194 SER A O 1
ATOM 1530 N N . TRP A 1 195 ? -18.225 6.138 7.800 1.00 45.62 195 TRP A N 1
ATOM 1531 C CA . TRP A 1 195 ? -17.323 5.134 8.364 1.00 45.62 195 TRP A CA 1
ATOM 1532 C C . TRP A 1 195 ? -16.635 4.340 7.285 1.00 45.62 195 TRP A C 1
ATOM 1534 O O . TRP A 1 195 ? -17.259 3.727 6.424 1.00 45.62 195 TRP A O 1
ATOM 1544 N N . TRP A 1 196 ? -15.322 4.331 7.419 1.00 45.94 196 TRP A N 1
ATOM 1545 C CA . TRP A 1 196 ? -14.408 3.514 6.664 1.00 45.94 196 TRP A CA 1
ATOM 1546 C C . TRP A 1 196 ? -13.682 2.669 7.684 1.00 45.94 196 TRP A C 1
ATOM 1548 O O . TRP A 1 196 ? -12.992 3.219 8.542 1.00 45.94 196 TRP A O 1
ATOM 1558 N N . ILE A 1 197 ? -13.864 1.352 7.619 1.00 51.28 197 ILE A N 1
ATOM 1559 C CA . ILE A 1 197 ? -12.895 0.442 8.221 1.00 51.28 197 ILE A CA 1
ATOM 1560 C C . ILE A 1 197 ? -11.837 0.256 7.165 1.00 51.28 197 ILE A C 1
ATOM 1562 O O . ILE A 1 197 ? -12.068 -0.441 6.181 1.00 51.28 197 ILE A O 1
ATOM 1566 N N . TRP A 1 198 ? -10.707 0.918 7.358 1.00 50.88 198 TRP A N 1
ATOM 1567 C CA . TRP A 1 198 ? -9.564 0.699 6.496 1.00 50.88 198 TRP A CA 1
ATOM 1568 C C . TRP A 1 198 ? -8.772 -0.480 7.039 1.00 50.88 198 TRP A C 1
ATOM 1570 O O . TRP A 1 198 ? -8.080 -0.351 8.052 1.00 50.88 198 TRP A O 1
ATOM 1580 N N . ARG A 1 199 ? -8.931 -1.647 6.405 1.00 52.94 199 ARG A N 1
ATOM 1581 C CA . ARG A 1 199 ? -8.165 -2.840 6.775 1.00 52.94 199 ARG A CA 1
ATOM 1582 C C . ARG A 1 199 ? -6.782 -2.757 6.160 1.00 52.94 199 ARG A C 1
ATOM 1584 O O . ARG A 1 199 ? -6.676 -2.673 4.946 1.00 52.94 199 ARG A O 1
ATOM 1591 N N . THR A 1 200 ? -5.734 -2.838 6.970 1.00 49.25 200 THR A N 1
ATOM 1592 C CA . THR A 1 200 ? -4.377 -3.068 6.459 1.00 49.25 200 THR A CA 1
ATOM 1593 C C . THR A 1 200 ? -3.819 -4.329 7.106 1.00 49.25 200 THR A C 1
ATOM 1595 O O . THR A 1 200 ? -3.608 -4.391 8.316 1.00 49.25 200 THR A O 1
ATOM 1598 N N . SER A 1 201 ? -3.639 -5.378 6.302 1.00 40.97 201 SER A N 1
ATOM 1599 C CA . SER A 1 201 ? -3.034 -6.630 6.767 1.00 40.97 201 SER A CA 1
ATOM 1600 C C . SER A 1 201 ? -1.507 -6.569 6.625 1.00 40.97 201 SER A C 1
ATOM 1602 O O . SER A 1 201 ? -1.012 -6.060 5.608 1.00 40.97 201 SER A O 1
ATOM 1604 N N . PRO A 1 202 ? -0.741 -7.106 7.595 1.00 40.56 202 PRO A N 1
ATOM 1605 C CA . PRO A 1 202 ? 0.681 -7.367 7.410 1.00 40.56 202 PRO A CA 1
ATOM 1606 C C . PRO A 1 202 ? 0.905 -8.319 6.229 1.00 40.56 202 PRO A C 1
ATOM 1608 O O . PRO A 1 202 ? 0.095 -9.211 5.982 1.00 40.56 202 PRO A O 1
ATOM 1611 N N . ALA A 1 203 ? 2.037 -8.179 5.536 1.00 38.12 203 ALA A N 1
ATOM 1612 C CA . ALA A 1 203 ? 2.381 -8.983 4.354 1.00 38.12 203 ALA A CA 1
ATOM 1613 C C . ALA A 1 203 ? 2.497 -10.503 4.623 1.00 38.12 203 ALA A C 1
ATOM 1615 O O . ALA A 1 203 ? 2.590 -11.282 3.678 1.00 38.12 203 ALA A O 1
ATOM 1616 N N . TRP A 1 204 ? 2.501 -10.916 5.895 1.00 35.19 204 TRP A N 1
ATOM 1617 C CA . TRP A 1 204 ? 2.786 -12.281 6.338 1.00 35.19 204 TRP A CA 1
ATOM 1618 C C . TRP A 1 204 ? 1.550 -13.069 6.813 1.00 35.19 204 TRP A C 1
ATOM 1620 O O . TRP A 1 204 ? 1.686 -14.228 7.197 1.00 35.19 204 TRP A O 1
ATOM 1630 N N . SER A 1 205 ? 0.334 -12.495 6.814 1.00 35.97 205 SER A N 1
ATOM 1631 C CA . SER A 1 205 ? -0.846 -13.230 7.301 1.00 35.97 205 SER A CA 1
ATOM 1632 C C . SER A 1 205 ? -1.210 -14.386 6.345 1.00 35.97 205 SER A C 1
ATOM 1634 O O . SER A 1 205 ? -1.556 -14.122 5.191 1.00 35.97 205 SER A O 1
ATOM 1636 N N . PRO A 1 206 ? -1.226 -15.667 6.794 1.00 32.66 206 PRO A N 1
ATOM 1637 C CA . PRO A 1 206 ? -1.586 -16.827 5.953 1.00 32.66 206 PRO A CA 1
ATOM 1638 C C . PRO A 1 206 ? -3.011 -16.755 5.394 1.00 32.66 206 PRO A C 1
ATOM 1640 O O . PRO A 1 206 ? -3.391 -17.502 4.502 1.00 32.66 206 PRO A O 1
ATOM 1643 N N . GLN A 1 207 ? -3.801 -15.850 5.954 1.00 35.97 207 GLN A N 1
ATOM 1644 C CA . GLN A 1 207 ? -5.165 -15.539 5.582 1.00 35.97 207 GLN A CA 1
ATOM 1645 C C . GLN A 1 207 ? -5.257 -14.733 4.273 1.00 35.97 207 GLN A C 1
ATOM 1647 O O . GLN A 1 207 ? -6.351 -14.560 3.748 1.00 35.97 207 GLN A O 1
ATOM 1652 N N . GLY A 1 208 ? -4.155 -14.178 3.740 1.00 34.16 208 GLY A N 1
ATOM 1653 C CA . GLY A 1 208 ? -4.290 -13.002 2.873 1.00 34.16 208 GLY A CA 1
ATOM 1654 C C . GLY A 1 208 ? -5.156 -11.954 3.591 1.00 34.16 208 GLY A C 1
ATOM 1655 O O . GLY A 1 208 ? -5.409 -12.050 4.793 1.00 34.16 208 GLY A O 1
ATOM 1656 N N . SER A 1 209 ? -5.677 -10.956 2.900 1.00 35.19 209 SER A N 1
ATOM 1657 C CA . SER A 1 209 ? -6.882 -10.295 3.403 1.00 35.19 209 SER A CA 1
ATOM 1658 C C . SER A 1 209 ? -8.084 -11.172 3.047 1.00 35.19 209 SER A C 1
ATOM 1660 O O . SER A 1 209 ? -8.728 -10.943 2.025 1.00 35.19 209 SER A O 1
ATOM 1662 N N . THR A 1 210 ? -8.376 -12.207 3.840 1.00 27.50 210 THR A N 1
ATOM 1663 C CA . THR A 1 210 ? -9.656 -12.919 3.733 1.00 27.50 210 THR A CA 1
ATOM 1664 C C . THR A 1 210 ? -10.773 -11.984 4.169 1.00 27.50 210 THR A C 1
ATOM 1666 O O . THR A 1 210 ? -10.962 -11.699 5.353 1.00 27.50 210 THR A O 1
ATOM 1669 N N . LEU A 1 211 ? -11.533 -11.513 3.188 1.00 29.05 211 LEU A N 1
ATOM 1670 C CA . LEU A 1 211 ? -12.885 -11.016 3.375 1.00 29.05 211 LEU A CA 1
ATOM 1671 C C . LEU A 1 211 ? -13.770 -12.214 3.739 1.00 29.05 211 LEU A C 1
ATOM 1673 O O . LEU A 1 211 ? -14.095 -13.047 2.896 1.00 29.05 211 LEU A O 1
ATOM 1677 N N . HIS A 1 212 ? -14.156 -12.327 5.009 1.00 27.08 212 HIS A N 1
ATOM 1678 C CA . HIS A 1 212 ? -15.230 -13.241 5.380 1.00 27.08 212 HIS A CA 1
ATOM 1679 C C . HIS A 1 212 ? -16.557 -12.685 4.852 1.00 27.08 212 HIS A C 1
ATOM 1681 O O . HIS A 1 212 ? -17.014 -11.618 5.267 1.00 27.08 212 HIS A O 1
ATOM 1687 N N . ARG A 1 213 ? -17.210 -13.440 3.963 1.00 26.03 213 ARG A N 1
ATOM 1688 C CA . ARG A 1 213 ? -18.668 -13.394 3.826 1.00 26.03 213 ARG A CA 1
ATOM 1689 C C . ARG A 1 213 ? -19.252 -13.826 5.172 1.00 26.03 213 ARG A C 1
ATOM 1691 O O . ARG A 1 213 ? -19.130 -14.992 5.530 1.00 26.03 213 ARG A O 1
ATOM 1698 N N . PHE A 1 214 ? -19.907 -12.919 5.887 1.00 27.72 214 PHE A N 1
ATOM 1699 C CA . PHE A 1 214 ? -20.872 -13.319 6.908 1.00 27.72 214 PHE A CA 1
ATOM 1700 C C . PHE A 1 214 ? -22.196 -13.632 6.210 1.00 27.72 214 PHE A C 1
ATOM 1702 O O . PHE A 1 214 ? -22.901 -12.726 5.766 1.00 27.72 214 PHE A O 1
ATOM 1709 N N . PRO A 1 215 ?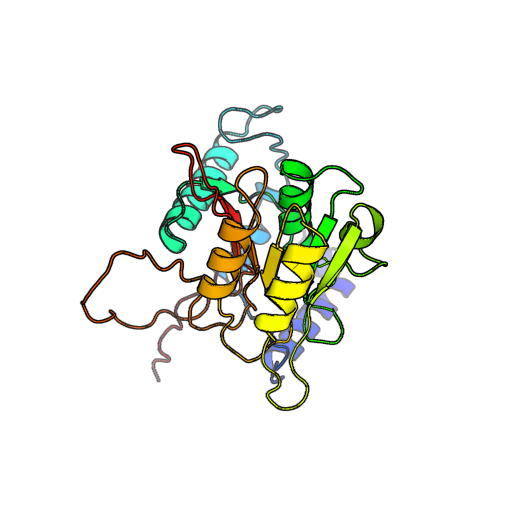 -22.526 -14.921 6.087 1.00 26.09 215 PRO A N 1
ATOM 1710 C CA . PRO A 1 215 ? -23.831 -15.353 6.549 1.00 26.09 215 PRO A CA 1
ATOM 1711 C C . PRO A 1 215 ? -23.662 -16.459 7.602 1.00 26.09 215 PRO A C 1
ATOM 1713 O O . PRO A 1 215 ? -22.850 -17.369 7.456 1.00 26.09 215 PRO A O 1
ATOM 1716 N N . MET A 1 216 ? -24.436 -16.372 8.682 1.00 21.55 216 MET A N 1
ATOM 1717 C CA . MET A 1 216 ? -24.652 -17.479 9.629 1.00 21.55 216 MET A CA 1
ATOM 1718 C C . MET A 1 216 ? -25.188 -18.734 8.897 1.00 21.55 216 MET A C 1
ATOM 1720 O O . MET A 1 216 ? -25.844 -18.576 7.868 1.00 21.55 216 MET A O 1
ATOM 1724 N N . PRO A 1 217 ? -25.163 -19.936 9.506 1.00 31.06 217 PRO A N 1
ATOM 1725 C CA . PRO A 1 217 ? -24.037 -20.691 10.042 1.00 31.06 217 PRO A CA 1
ATOM 1726 C C . PRO A 1 217 ? -23.724 -21.944 9.178 1.00 31.06 217 PRO A C 1
ATOM 1728 O O . PRO A 1 217 ? -24.546 -22.412 8.396 1.00 31.06 217 PRO A O 1
ATOM 1731 N N . THR A 1 218 ? -22.556 -22.544 9.428 1.00 25.97 218 THR A N 1
ATOM 1732 C CA . THR A 1 218 ? -22.074 -23.871 8.970 1.00 25.97 218 THR A CA 1
ATOM 1733 C C . THR A 1 218 ? -21.720 -24.045 7.485 1.00 25.97 218 THR A C 1
ATOM 1735 O O . THR A 1 218 ? -22.583 -24.107 6.620 1.00 25.97 218 THR A O 1
ATOM 1738 N N . LEU A 1 219 ? -20.421 -24.223 7.208 1.00 20.89 219 LEU A N 1
ATOM 1739 C CA . LEU A 1 219 ? -19.816 -25.449 6.653 1.00 20.89 219 LEU A CA 1
ATOM 1740 C C . LEU A 1 219 ? -18.294 -25.244 6.480 1.00 20.89 219 LEU A C 1
ATOM 1742 O O . LEU A 1 219 ? -17.817 -24.135 6.261 1.00 20.89 219 LEU A O 1
ATOM 1746 N N . SER A 1 220 ? -17.550 -26.330 6.677 1.00 21.03 220 SER A N 1
ATOM 1747 C CA . SER A 1 220 ? -16.096 -26.448 6.862 1.00 21.03 220 SER A CA 1
ATOM 1748 C C . SER A 1 220 ? -15.216 -25.788 5.775 1.00 21.03 220 SER A C 1
ATOM 1750 O O . SER A 1 220 ? -15.623 -25.732 4.615 1.00 21.03 220 SER A O 1
ATOM 1752 N N . PRO A 1 221 ? -13.981 -25.343 6.103 1.00 24.64 221 PRO A N 1
ATOM 1753 C CA . PRO A 1 221 ? -13.105 -24.642 5.158 1.00 24.64 221 PRO A CA 1
ATOM 1754 C C . PRO A 1 221 ? -12.429 -25.589 4.135 1.00 24.64 221 PRO A C 1
ATOM 1756 O O . PRO A 1 221 ? -12.019 -26.689 4.513 1.00 24.64 221 PRO A O 1
ATOM 1759 N N . PRO A 1 222 ? -12.251 -25.174 2.861 1.00 22.64 222 PRO A N 1
ATOM 1760 C CA . PRO A 1 222 ? -11.402 -25.858 1.880 1.00 22.64 222 PRO A CA 1
ATOM 1761 C C . PRO A 1 222 ? -9.910 -25.451 2.030 1.00 22.64 222 PRO A C 1
ATOM 1763 O O . PRO A 1 222 ? -9.593 -24.544 2.803 1.00 22.64 222 PRO A O 1
ATOM 1766 N N . PRO A 1 223 ? -8.963 -26.133 1.348 1.00 22.12 223 PRO A N 1
ATOM 1767 C CA . PRO A 1 223 ? -7.560 -26.180 1.757 1.00 22.12 223 PRO A CA 1
ATOM 1768 C C . PRO A 1 223 ? -6.738 -24.936 1.369 1.00 22.12 223 PRO A C 1
ATOM 1770 O O . PRO A 1 223 ? -6.730 -24.494 0.225 1.00 22.12 223 PRO A O 1
ATOM 1773 N N . LEU A 1 224 ? -6.010 -24.446 2.376 1.00 23.25 224 LEU A N 1
ATOM 1774 C CA . LEU A 1 224 ? -4.851 -23.540 2.424 1.00 23.25 224 LEU A CA 1
ATOM 1775 C C . LEU A 1 224 ? -4.228 -23.078 1.082 1.00 23.25 224 LEU A C 1
ATOM 1777 O O . LEU A 1 224 ? -3.566 -23.847 0.382 1.00 23.25 224 LEU A O 1
ATOM 1781 N N . THR A 1 225 ? -4.289 -21.767 0.819 1.00 22.36 225 THR A N 1
ATOM 1782 C CA . THR A 1 225 ? -3.431 -21.044 -0.141 1.00 22.36 225 THR A CA 1
ATOM 1783 C C . THR A 1 225 ? -2.449 -20.123 0.597 1.00 22.36 225 THR A C 1
ATOM 1785 O O . THR A 1 225 ? -2.827 -19.461 1.556 1.00 22.36 225 THR A O 1
ATOM 1788 N N . LYS A 1 226 ? -1.178 -20.108 0.164 1.00 21.59 226 LYS A N 1
ATOM 1789 C CA . LYS A 1 226 ? -0.053 -19.352 0.759 1.00 21.59 226 LYS A CA 1
ATOM 1790 C C . LYS A 1 226 ? -0.265 -17.820 0.727 1.00 21.59 226 LYS A C 1
ATOM 1792 O O . LYS A 1 226 ? -0.928 -17.342 -0.192 1.00 21.59 226 LYS A O 1
ATOM 1797 N N . PRO A 1 227 ? 0.336 -17.051 1.661 1.00 30.45 227 PRO A N 1
ATOM 1798 C CA . PRO A 1 227 ? 0.177 -15.597 1.726 1.00 30.45 227 PRO A CA 1
ATOM 1799 C C . PRO A 1 227 ? 0.716 -14.893 0.470 1.00 30.45 227 PRO A C 1
ATOM 1801 O O . PRO A 1 227 ? 1.856 -15.110 0.058 1.00 30.45 227 PRO A O 1
ATOM 1804 N N . CYS A 1 228 ? -0.102 -14.025 -0.130 1.00 33.56 228 CYS A N 1
ATOM 1805 C CA . CYS A 1 228 ? 0.351 -13.049 -1.119 1.00 33.56 228 CYS A CA 1
ATOM 1806 C C . CYS A 1 228 ? 1.125 -11.933 -0.405 1.00 33.56 228 CYS A C 1
ATOM 1808 O O . CYS A 1 228 ? 0.624 -11.369 0.564 1.00 33.56 228 CYS A O 1
ATOM 1810 N N . ALA A 1 229 ? 2.294 -11.547 -0.919 1.00 30.42 229 ALA A N 1
ATOM 1811 C CA . ALA A 1 229 ? 3.098 -10.439 -0.396 1.00 30.42 229 ALA A CA 1
ATOM 1812 C C . ALA A 1 229 ? 2.511 -9.052 -0.751 1.00 30.42 229 ALA A C 1
ATOM 1814 O O . ALA A 1 229 ? 3.202 -8.152 -1.216 1.00 30.42 229 ALA A O 1
ATOM 1815 N N . GLY A 1 230 ? 1.210 -8.850 -0.558 1.00 29.98 230 GLY A N 1
ATOM 1816 C CA . GLY A 1 230 ? 0.517 -7.578 -0.759 1.00 29.98 230 GLY A CA 1
ATOM 1817 C C . GLY A 1 230 ? 0.087 -6.976 0.580 1.00 29.98 230 GLY A C 1
ATOM 1818 O O . GLY A 1 230 ? -0.407 -7.691 1.441 1.00 29.98 230 GLY A O 1
ATOM 1819 N N . ARG A 1 231 ? 0.220 -5.654 0.764 1.00 31.91 231 ARG A N 1
ATOM 1820 C CA . ARG A 1 231 ? -0.624 -4.929 1.723 1.00 31.91 231 ARG A CA 1
ATOM 1821 C C . ARG A 1 231 ? -1.939 -4.728 0.994 1.00 31.91 231 ARG A C 1
ATOM 1823 O O . ARG A 1 231 ? -1.988 -3.978 0.024 1.00 31.91 231 ARG A O 1
ATOM 1830 N N . ALA A 1 232 ? -2.944 -5.476 1.400 1.00 32.94 232 ALA A N 1
ATOM 1831 C CA . ALA A 1 232 ? -4.286 -5.341 0.880 1.00 32.94 232 ALA A CA 1
ATOM 1832 C C . ALA A 1 232 ? -5.033 -4.286 1.682 1.00 32.94 232 ALA A C 1
ATOM 1834 O O . ALA A 1 232 ? -4.790 -4.144 2.886 1.00 32.94 232 ALA A O 1
ATOM 1835 N N . ALA A 1 233 ? -5.944 -3.587 1.014 1.00 34.81 233 ALA A N 1
ATOM 1836 C CA . ALA A 1 233 ? -6.843 -2.696 1.699 1.00 34.81 233 ALA A CA 1
ATOM 1837 C C . ALA A 1 233 ? -8.253 -2.740 1.121 1.00 34.81 233 ALA A C 1
ATOM 1839 O O . ALA A 1 233 ? -8.452 -2.691 -0.092 1.00 34.81 233 ALA A O 1
ATOM 1840 N N . ASP A 1 234 ? -9.212 -2.882 2.029 1.00 33.97 234 ASP A N 1
ATOM 1841 C CA . ASP A 1 234 ? -10.635 -3.040 1.760 1.00 33.97 234 ASP A CA 1
ATOM 1842 C C . ASP A 1 234 ? -11.419 -2.019 2.586 1.00 33.97 234 ASP A C 1
ATOM 1844 O O . ASP A 1 234 ? -11.014 -1.658 3.696 1.00 33.97 234 ASP A O 1
ATOM 1848 N N . SER A 1 235 ? -12.535 -1.562 2.025 1.00 33.81 235 SER A N 1
ATOM 1849 C CA . SER A 1 235 ? -13.457 -0.609 2.630 1.00 33.81 235 SER A CA 1
ATOM 1850 C C . SER A 1 235 ? -14.899 -1.107 2.519 1.00 33.81 235 SER A C 1
ATOM 1852 O O . SER A 1 235 ? -15.358 -1.511 1.450 1.00 33.81 235 SER A O 1
ATOM 1854 N N . SER A 1 236 ? -15.638 -1.050 3.632 1.00 35.31 236 SER A N 1
ATOM 1855 C CA . SER A 1 236 ? -17.070 -1.381 3.687 1.00 35.31 236 SER A CA 1
ATOM 1856 C C . SER A 1 236 ? -17.896 -0.135 4.007 1.00 35.31 236 SER A C 1
ATOM 1858 O O . SER A 1 236 ? -17.565 0.600 4.935 1.00 35.31 236 SER A O 1
ATOM 1860 N N . TRP A 1 237 ? -18.973 0.087 3.248 1.00 38.12 237 TRP A N 1
ATOM 1861 C CA . TRP A 1 237 ? -19.838 1.269 3.328 1.00 38.12 237 TRP A CA 1
ATOM 1862 C C . TRP A 1 237 ? -21.234 0.895 3.853 1.00 38.12 237 TRP A C 1
ATOM 1864 O O . TRP A 1 237 ? -21.824 -0.056 3.337 1.00 38.12 237 TRP A O 1
ATOM 1874 N N . PRO A 1 238 ? -21.825 1.622 4.818 1.00 32.75 238 PRO A N 1
ATOM 1875 C CA . PRO A 1 238 ? -23.239 1.465 5.147 1.00 32.75 238 PRO A CA 1
ATOM 1876 C C . PRO A 1 238 ? -24.138 2.436 4.350 1.00 32.75 238 PRO A C 1
ATOM 1878 O O . PRO A 1 238 ? -23.867 3.631 4.284 1.00 32.75 238 PRO A O 1
ATOM 1881 N N . GLY A 1 239 ? -25.261 1.943 3.801 1.00 34.00 239 GLY A N 1
ATOM 1882 C CA . GLY A 1 239 ? -26.460 2.773 3.560 1.00 34.00 239 GLY A CA 1
ATOM 1883 C C . GLY A 1 239 ? -26.939 3.018 2.120 1.00 34.00 239 GLY A C 1
ATOM 1884 O O . GLY A 1 239 ? -28.004 3.606 1.943 1.00 34.00 239 GLY A O 1
ATOM 1885 N N . ARG A 1 240 ? -26.245 2.550 1.081 1.00 28.06 240 ARG A N 1
ATOM 1886 C CA . ARG A 1 240 ? -26.776 2.426 -0.295 1.00 28.06 240 ARG A CA 1
ATOM 1887 C C . ARG A 1 240 ? -26.184 1.159 -0.904 1.00 28.06 240 ARG A C 1
ATOM 1889 O O . ARG A 1 240 ? -25.066 0.817 -0.545 1.00 28.06 240 ARG A O 1
ATOM 1896 N N . ASN A 1 241 ? -26.908 0.474 -1.791 1.00 31.52 241 ASN A N 1
ATOM 1897 C CA . ASN A 1 241 ? -26.395 -0.647 -2.593 1.00 31.52 241 ASN A CA 1
ATOM 1898 C C . ASN A 1 241 ? -25.202 -0.180 -3.448 1.00 31.52 241 ASN A C 1
ATOM 1900 O O . ASN A 1 241 ? -25.368 0.138 -4.623 1.00 31.52 241 ASN A O 1
ATOM 1904 N N . MET A 1 242 ? -24.026 -0.061 -2.836 1.00 33.59 242 MET A N 1
ATOM 1905 C CA . MET A 1 242 ? -22.758 0.253 -3.469 1.00 33.59 242 MET A CA 1
ATOM 1906 C C . MET A 1 242 ? -21.613 -0.483 -2.755 1.00 33.59 242 MET A C 1
ATOM 1908 O O . MET A 1 242 ? -21.714 -0.795 -1.569 1.00 33.59 242 MET A O 1
ATOM 1912 N N . PRO A 1 243 ? -20.538 -0.800 -3.479 1.00 32.59 243 PRO A N 1
ATOM 1913 C CA . PRO A 1 243 ? -19.809 -2.040 -3.255 1.00 32.59 243 PRO A CA 1
ATOM 1914 C C . PRO A 1 243 ? -18.516 -1.991 -2.455 1.00 32.59 243 PRO A C 1
ATOM 1916 O O . PRO A 1 243 ? -17.966 -0.923 -2.211 1.00 32.59 243 PRO A O 1
ATOM 1919 N N . ARG A 1 244 ? -17.970 -3.178 -2.140 1.00 40.94 244 ARG A N 1
ATOM 1920 C CA . ARG A 1 244 ? -16.611 -3.353 -1.591 1.00 40.94 244 ARG A CA 1
ATOM 1921 C C . ARG A 1 244 ? -15.573 -2.853 -2.601 1.00 40.94 244 ARG A C 1
ATOM 1923 O O . ARG A 1 244 ? -15.509 -3.377 -3.718 1.00 40.94 244 ARG A O 1
ATOM 1930 N N . VAL A 1 245 ? -14.781 -1.851 -2.214 1.00 35.69 245 VAL A N 1
ATOM 1931 C CA . VAL A 1 245 ? -13.713 -1.265 -3.042 1.00 35.69 245 VAL A CA 1
ATOM 1932 C C . VAL A 1 245 ? -12.363 -1.701 -2.493 1.00 35.69 245 VAL A C 1
ATOM 1934 O O . VAL A 1 245 ? -12.029 -1.398 -1.346 1.00 35.69 245 VAL A O 1
ATOM 1937 N N . TRP A 1 246 ? -11.588 -2.372 -3.342 1.00 39.03 246 TRP A N 1
ATOM 1938 C CA . TRP A 1 246 ? -10.238 -2.825 -3.047 1.00 39.03 246 TRP A CA 1
ATOM 1939 C C . TRP A 1 246 ? -9.193 -1.909 -3.683 1.00 39.03 246 TRP A C 1
ATOM 1941 O O . TRP A 1 246 ? -9.327 -1.506 -4.839 1.00 39.03 246 TRP A O 1
ATOM 1951 N N . THR A 1 247 ? -8.117 -1.621 -2.960 1.00 36.50 247 THR A N 1
ATOM 1952 C CA . THR A 1 247 ? -6.954 -0.931 -3.526 1.00 36.50 247 THR A CA 1
ATOM 1953 C C . THR A 1 247 ? -5.733 -1.823 -3.377 1.00 36.50 247 THR A C 1
ATOM 1955 O O . THR A 1 247 ? -5.385 -2.252 -2.276 1.00 36.50 247 THR A O 1
ATOM 1958 N N . ALA A 1 248 ? -5.107 -2.139 -4.507 1.00 34.81 248 ALA A N 1
ATOM 1959 C CA . ALA A 1 248 ? -4.133 -3.211 -4.604 1.00 34.81 248 ALA A CA 1
ATOM 1960 C C . ALA A 1 248 ? -2.697 -2.798 -4.293 1.00 34.81 248 ALA A C 1
ATOM 1962 O O . ALA A 1 248 ? -2.191 -1.840 -4.869 1.00 34.81 248 ALA A O 1
ATOM 1963 N N . ARG A 1 249 ? -1.984 -3.635 -3.530 1.00 35.84 249 ARG A N 1
ATOM 1964 C CA . ARG A 1 249 ? -0.535 -3.845 -3.681 1.00 35.84 249 ARG A CA 1
ATOM 1965 C C . ARG A 1 249 ? -0.354 -5.200 -4.361 1.00 35.84 249 ARG A C 1
ATOM 1967 O O . ARG A 1 249 ? -0.643 -6.223 -3.744 1.00 35.84 249 ARG A O 1
ATOM 1974 N N . PHE A 1 250 ? 0.136 -5.234 -5.595 1.00 30.27 250 PHE A N 1
ATOM 1975 C CA . PHE A 1 250 ? 0.538 -6.493 -6.221 1.00 30.27 250 PHE A CA 1
ATOM 1976 C C . PHE A 1 250 ? 2.031 -6.737 -6.006 1.00 30.27 250 PHE A C 1
ATOM 1978 O O . PHE A 1 250 ? 2.864 -6.016 -6.537 1.00 30.27 250 PHE A O 1
ATOM 1985 N N . PHE A 1 251 ? 2.356 -7.791 -5.259 1.00 24.89 251 PHE A N 1
ATOM 1986 C CA . PHE A 1 251 ? 3.579 -8.565 -5.469 1.00 24.89 251 PHE A CA 1
ATOM 1987 C C . PHE A 1 251 ? 3.104 -9.974 -5.828 1.00 24.89 251 PHE A C 1
ATOM 1989 O O . PHE A 1 251 ? 2.525 -10.652 -4.974 1.00 24.89 251 PHE A O 1
ATOM 1996 N N . PRO A 1 252 ? 3.232 -10.411 -7.088 1.00 24.03 252 PRO A N 1
ATOM 1997 C CA . PRO A 1 252 ? 2.842 -11.760 -7.458 1.00 24.03 252 PRO A CA 1
ATOM 1998 C C . PRO A 1 252 ? 3.775 -12.769 -6.775 1.00 24.03 252 PRO A C 1
ATOM 2000 O O . PRO A 1 252 ? 4.997 -12.694 -6.895 1.00 24.03 252 PRO A O 1
ATOM 2003 N N . VAL A 1 253 ? 3.185 -13.715 -6.047 1.00 25.11 253 VAL A N 1
ATOM 2004 C CA . VAL A 1 253 ? 3.883 -14.855 -5.442 1.00 25.11 253 VAL A CA 1
ATOM 2005 C C . VAL A 1 253 ? 3.544 -16.086 -6.277 1.00 25.11 253 VAL A C 1
ATOM 2007 O O . VAL A 1 253 ? 2.369 -16.368 -6.520 1.00 25.11 253 VAL A O 1
ATOM 2010 N N . SER A 1 254 ? 4.557 -16.816 -6.744 1.00 27.62 254 SER A N 1
ATOM 2011 C CA . SER A 1 254 ? 4.342 -18.083 -7.453 1.00 27.62 254 SER A CA 1
ATOM 2012 C C . SER A 1 254 ? 4.017 -19.221 -6.477 1.00 27.62 254 SER A C 1
ATOM 2014 O O . SER A 1 254 ? 4.467 -19.237 -5.328 1.00 27.62 254 SER A O 1
ATOM 2016 N N . ARG A 1 255 ? 3.231 -20.206 -6.937 1.00 23.62 255 ARG A N 1
ATOM 2017 C CA . ARG A 1 255 ? 3.135 -21.517 -6.277 1.00 23.62 255 ARG A CA 1
ATOM 2018 C C . ARG A 1 255 ? 4.552 -22.075 -6.159 1.00 23.62 255 ARG A C 1
ATOM 2020 O O . ARG A 1 255 ? 5.244 -22.161 -7.165 1.00 23.62 255 ARG A O 1
ATOM 2027 N N . ALA A 1 256 ? 4.949 -22.487 -4.955 1.00 24.66 256 ALA A N 1
ATOM 2028 C CA . ALA A 1 256 ? 6.173 -23.261 -4.784 1.00 24.66 256 ALA A CA 1
ATOM 2029 C C . ALA A 1 256 ? 6.122 -24.470 -5.725 1.00 24.66 256 ALA A C 1
ATOM 2031 O O . ALA A 1 256 ? 5.226 -25.309 -5.606 1.00 24.66 256 ALA A O 1
ATOM 2032 N N . VAL A 1 257 ? 7.051 -24.511 -6.676 1.00 24.03 257 VAL A N 1
ATOM 2033 C CA . VAL A 1 257 ? 7.316 -25.697 -7.484 1.00 24.03 257 VAL A CA 1
ATOM 2034 C C . VAL A 1 257 ? 7.809 -26.772 -6.506 1.00 24.03 257 VAL A C 1
ATOM 2036 O O . VAL A 1 257 ? 8.683 -26.469 -5.689 1.00 24.03 257 VAL A O 1
ATOM 2039 N N . PRO A 1 258 ? 7.234 -27.987 -6.492 1.00 24.14 258 PRO A N 1
ATOM 2040 C CA . PRO A 1 258 ? 7.808 -29.066 -5.708 1.00 24.14 258 PRO A CA 1
ATOM 2041 C C . PRO A 1 258 ? 9.220 -29.326 -6.228 1.00 24.14 258 PRO A C 1
ATOM 2043 O O . PRO A 1 258 ? 9.408 -29.551 -7.422 1.00 24.14 258 PRO A O 1
ATOM 2046 N N . TRP A 1 259 ? 10.204 -29.270 -5.332 1.00 25.66 259 TRP A N 1
ATOM 2047 C CA . TRP A 1 259 ? 11.556 -29.727 -5.616 1.00 25.66 259 TRP A CA 1
ATOM 2048 C C . TRP A 1 259 ? 11.474 -31.218 -5.954 1.00 25.66 259 TRP A C 1
ATOM 2050 O O . TRP A 1 259 ? 11.253 -32.043 -5.069 1.00 25.66 259 TRP A O 1
ATOM 2060 N N . SER A 1 260 ? 11.579 -31.564 -7.236 1.00 27.94 260 SER A N 1
ATOM 2061 C CA . SER A 1 260 ? 11.908 -32.925 -7.642 1.00 27.94 260 SER A CA 1
ATOM 2062 C C . SER A 1 260 ? 13.404 -33.112 -7.411 1.00 27.94 260 SER A C 1
ATOM 2064 O O . SER A 1 260 ? 14.209 -32.444 -8.061 1.00 27.94 260 SER A O 1
ATOM 2066 N N . THR A 1 261 ? 13.736 -33.964 -6.444 1.00 38.22 261 THR A N 1
ATOM 2067 C CA . THR A 1 261 ? 15.055 -34.594 -6.288 1.00 38.22 261 THR A CA 1
ATOM 2068 C C . THR A 1 261 ? 15.481 -35.320 -7.551 1.00 38.22 261 THR A C 1
ATOM 2070 O O . THR A 1 261 ? 14.583 -35.958 -8.153 1.00 38.22 261 THR A O 1
#